Protein AF-0000000086744825 (afdb_homodimer)

Solvent-accessible surface area (backbone atoms only — not comparable to full-atom values): 14500 Å² total; per-residue (Å²): 91,73,42,47,30,29,49,46,48,62,68,58,52,51,49,39,54,50,27,38,76,71,64,54,38,79,86,56,90,87,56,53,82,41,78,33,57,34,40,56,62,42,17,68,66,52,24,65,68,45,46,50,47,27,42,45,32,58,72,68,55,38,69,26,59,69,53,40,21,66,74,69,71,46,56,59,70,63,46,51,54,48,50,50,53,35,32,76,71,64,39,30,46,75,44,74,55,88,95,38,42,24,52,38,43,61,33,63,25,39,38,37,38,37,54,64,66,60,55,49,52,44,56,63,40,70,56,81,73,76,76,87,120,91,73,43,47,31,28,50,46,49,60,67,57,54,50,50,40,54,50,27,39,76,72,66,53,38,79,86,54,90,89,55,52,82,39,78,32,55,33,40,55,61,43,16,66,65,53,23,67,68,46,46,50,47,28,42,47,30,57,72,66,54,37,68,27,60,70,54,39,22,66,74,68,71,46,55,59,70,60,45,52,56,49,49,48,53,35,31,75,70,63,39,30,44,75,44,73,54,89,94,39,40,24,52,38,44,62,34,63,24,39,38,38,40,35,54,63,66,60,55,48,52,43,54,62,39,70,56,83,73,76,77,89,119

Radius of gyration: 21.93 Å; Cα contacts (8 Å, |Δi|>4): 394; chains: 2; bounding box: 75×58×43 Å

pLDDT: mean 92.79, std 12.84, range [19.16, 98.31]

Secondary structure (DSSP, 8-state):
-EEEEEE--HHHHHHHHHHHHTTS-PPPTT--SEEES-HHHHHHHS-HHHHHHHHHHHHH--SSHHHHHHHHT--HHHHHHHHHHHHHTTSEEEEEETTEEEEEES-SEEEEEE-HHHHHHHHHHHS------/-EEEEEE--HHHHHHHHHHHHTTS-PPPTT--SEEES-HHHHHHHS-HHHHHHHHHHHHH--SSHHHHHHHHT--HHHHHHHHHHHHHTTSEEEEEETTEEEEEES-SEEEEEE-HHHHHHHHHHHS------

Organism: NCBI:txid471575

Structure (mmCIF, N/CA/C/O backbone):
data_AF-0000000086744825-model_v1
#
loop_
_entity.id
_entity.type
_entity.pdbx_description
1 polymer 'Transcriptional regulator'
#
loop_
_atom_site.group_PDB
_atom_site.id
_atom_site.type_symbol
_atom_site.label_atom_id
_atom_site.label_alt_id
_atom_site.label_comp_id
_atom_site.label_asym_id
_atom_site.label_entity_id
_atom_site.label_seq_id
_atom_site.pdbx_PDB_ins_code
_atom_site.Cartn_x
_atom_site.Cartn_y
_atom_site.Cartn_z
_atom_site.occupancy
_atom_site.B_iso_or_equiv
_atom_site.auth_seq_id
_atom_site.auth_comp_id
_atom_site.auth_asym_id
_atom_site.auth_atom_id
_atom_site.pdbx_PDB_model_num
ATOM 1 N N . MET A 1 1 ? 2.967 -16.922 2.055 1 84.56 1 MET A N 1
ATOM 2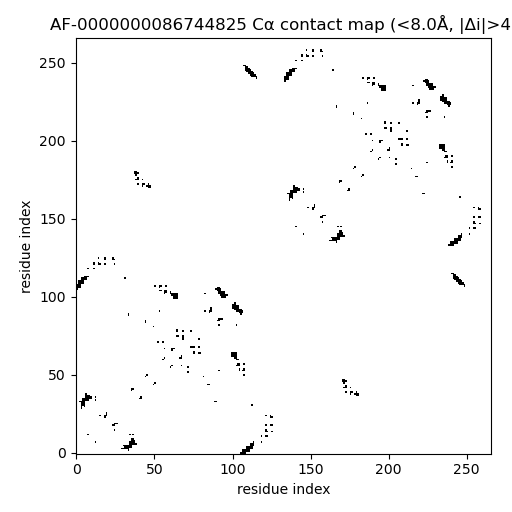 C CA . MET A 1 1 ? 4.047 -16.141 2.652 1 84.56 1 MET A CA 1
ATOM 3 C C . MET A 1 1 ? 3.783 -14.648 2.504 1 84.56 1 MET A C 1
ATOM 5 O O . MET A 1 1 ? 3.113 -14.219 1.562 1 84.56 1 MET A O 1
ATOM 9 N N . LYS A 1 2 ? 4.141 -13.852 3.494 1 93.69 2 LYS A N 1
ATOM 10 C CA . LYS A 1 2 ? 3.842 -12.422 3.527 1 93.69 2 LYS A CA 1
ATOM 11 C C . LYS A 1 2 ? 5.102 -11.586 3.297 1 93.69 2 LYS A C 1
ATOM 13 O O . LYS A 1 2 ? 6.129 -11.828 3.934 1 93.69 2 LYS A O 1
ATOM 18 N N . ALA A 1 3 ? 5.062 -10.727 2.285 1 96.81 3 ALA A N 1
ATOM 19 C CA . ALA A 1 3 ? 6.172 -9.812 2.031 1 96.81 3 ALA A CA 1
ATOM 20 C C . ALA A 1 3 ? 6.023 -8.531 2.846 1 96.81 3 ALA A C 1
ATOM 22 O O . ALA A 1 3 ? 4.93 -7.965 2.932 1 96.81 3 ALA A O 1
ATOM 23 N N . LEU A 1 4 ? 7.082 -8.062 3.482 1 97 4 LEU A N 1
ATOM 24 C CA . LEU A 1 4 ? 7.121 -6.758 4.129 1 97 4 LEU A CA 1
ATOM 25 C C . LEU A 1 4 ? 7.773 -5.723 3.219 1 97 4 LEU A C 1
ATOM 27 O O . LEU A 1 4 ? 8.938 -5.871 2.836 1 97 4 LEU A O 1
ATOM 31 N N . ILE A 1 5 ? 7.031 -4.734 2.934 1 98.25 5 ILE A N 1
ATOM 32 C CA . ILE A 1 5 ? 7.438 -3.75 1.934 1 98.25 5 ILE A CA 1
ATOM 33 C C . ILE A 1 5 ? 7.465 -2.357 2.561 1 98.25 5 ILE A C 1
ATOM 35 O O . ILE A 1 5 ? 6.594 -2.014 3.361 1 98.25 5 ILE A O 1
ATOM 39 N N . GLY A 1 6 ? 8.469 -1.581 2.238 1 97.88 6 GLY A N 1
ATOM 40 C CA . GLY A 1 6 ? 8.531 -0.188 2.652 1 97.88 6 GLY A CA 1
ATOM 41 C C . GLY A 1 6 ? 8.414 0.785 1.495 1 97.88 6 GLY A C 1
ATOM 42 O O . GLY A 1 6 ? 8.711 0.435 0.351 1 97.88 6 GLY A O 1
ATOM 43 N N . VAL A 1 7 ? 7.961 1.914 1.766 1 97.88 7 VAL A N 1
ATOM 44 C CA . VAL A 1 7 ? 7.902 2.977 0.767 1 97.88 7 VAL A CA 1
ATOM 45 C C . VAL A 1 7 ? 8.602 4.227 1.299 1 97.88 7 VAL A C 1
ATOM 47 O O . VAL A 1 7 ? 8.289 4.699 2.393 1 97.88 7 VAL A O 1
ATOM 50 N N . MET A 1 8 ? 9.516 4.734 0.573 1 95.69 8 MET A N 1
ATOM 51 C CA . MET A 1 8 ? 10.18 6.012 0.837 1 95.69 8 MET A CA 1
ATOM 52 C C . MET A 1 8 ? 10.852 6.543 -0.421 1 95.69 8 MET A C 1
ATOM 54 O O . MET A 1 8 ? 10.984 5.824 -1.412 1 95.69 8 MET A O 1
ATOM 58 N N . ASN A 1 9 ? 11.227 7.793 -0.411 1 94.25 9 ASN A N 1
ATOM 59 C CA . ASN A 1 9 ? 11.773 8.391 -1.627 1 94.25 9 ASN A CA 1
ATOM 60 C C . ASN A 1 9 ? 13.117 7.77 -1.995 1 94.25 9 ASN A C 1
ATOM 62 O O . ASN A 1 9 ? 13.773 7.156 -1.152 1 94.25 9 ASN A O 1
ATOM 66 N N . GLU A 1 10 ? 13.547 7.961 -3.207 1 95.62 10 GLU A N 1
ATOM 67 C CA . GLU A 1 10 ? 14.734 7.332 -3.779 1 95.62 10 GLU A CA 1
ATOM 68 C C . GLU A 1 10 ? 15.992 7.727 -3.008 1 95.62 10 GLU A C 1
ATOM 70 O O . GLU A 1 10 ? 16.844 6.887 -2.74 1 95.62 10 GLU A O 1
ATOM 75 N N . GLU A 1 11 ? 16.094 8.984 -2.658 1 95.75 11 GLU A N 1
ATOM 76 C CA . GLU A 1 11 ? 17.281 9.477 -1.962 1 95.75 11 GLU A CA 1
ATOM 77 C C . GLU A 1 11 ? 17.484 8.75 -0.632 1 95.75 11 GLU A C 1
ATOM 79 O O . GLU A 1 11 ? 18.594 8.359 -0.293 1 95.75 11 GLU A O 1
ATOM 84 N N . LEU A 1 12 ? 16.375 8.578 0.032 1 95.56 12 LEU A N 1
ATOM 85 C CA . LEU A 1 12 ? 16.453 7.938 1.342 1 95.56 12 LEU A CA 1
ATOM 86 C C . LEU A 1 12 ? 16.781 6.453 1.205 1 95.56 12 LEU A C 1
ATOM 88 O O . LEU A 1 12 ? 17.5 5.895 2.037 1 95.56 12 LEU A O 1
ATOM 92 N N . ILE A 1 13 ? 16.297 5.832 0.145 1 96.06 13 ILE A N 1
ATOM 93 C CA . ILE A 1 13 ? 16.641 4.438 -0.103 1 96.06 13 ILE A CA 1
ATOM 94 C C . ILE A 1 13 ? 18.141 4.305 -0.36 1 96.06 13 ILE A C 1
ATOM 96 O O . ILE A 1 13 ? 18.781 3.412 0.183 1 96.06 13 ILE A O 1
ATOM 100 N N . ARG A 1 14 ? 18.656 5.215 -1.083 1 96.69 14 ARG A N 1
ATOM 101 C CA . ARG A 1 14 ? 20.078 5.207 -1.39 1 96.69 14 ARG A CA 1
ATOM 102 C C . ARG A 1 14 ? 20.906 5.449 -0.134 1 96.69 14 ARG A C 1
ATOM 104 O O . ARG A 1 14 ? 21.891 4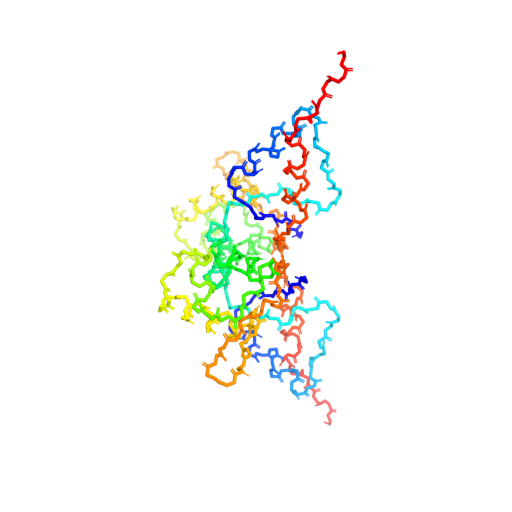.75 0.111 1 96.69 14 ARG A O 1
ATOM 111 N N . LYS A 1 15 ? 20.516 6.391 0.63 1 96.62 15 LYS A N 1
ATOM 112 C CA . LYS A 1 15 ? 21.219 6.707 1.865 1 96.62 15 LYS A CA 1
ATOM 113 C C . LYS A 1 15 ? 21.219 5.52 2.824 1 96.62 15 LYS A C 1
ATOM 115 O O . LYS A 1 15 ? 22.234 5.219 3.455 1 96.62 15 LYS A O 1
ATOM 120 N N . ARG A 1 16 ? 20.094 4.902 2.902 1 96 16 ARG A N 1
ATOM 121 C CA . ARG A 1 16 ? 19.969 3.723 3.754 1 96 16 ARG A CA 1
ATOM 122 C C . ARG A 1 16 ? 20.953 2.635 3.326 1 96 16 ARG A C 1
ATOM 124 O O . ARG A 1 16 ? 21.656 2.066 4.156 1 96 16 ARG A O 1
ATOM 131 N N . THR A 1 17 ? 20.922 2.377 1.994 1 96.19 17 THR A N 1
ATOM 132 C CA . THR A 1 17 ? 21.797 1.333 1.469 1 96.19 17 THR A CA 1
ATOM 133 C C . THR A 1 17 ? 23.266 1.664 1.742 1 96.19 17 THR A C 1
ATOM 135 O O . THR A 1 17 ? 24.031 0.804 2.186 1 96.19 17 THR A O 1
ATOM 138 N N . LEU A 1 18 ? 23.578 2.898 1.582 1 96.44 18 LEU A N 1
ATOM 139 C CA . LEU A 1 18 ? 24.953 3.334 1.818 1 96.44 18 LEU A CA 1
ATOM 140 C C . LEU A 1 18 ? 25.312 3.227 3.297 1 96.44 18 LEU A C 1
ATOM 142 O O . LEU A 1 18 ? 26.391 2.76 3.645 1 96.44 18 LEU A O 1
ATOM 146 N N . ALA A 1 19 ? 24.406 3.674 4.141 1 96.44 19 ALA A N 1
ATOM 147 C CA . ALA A 1 19 ? 24.641 3.627 5.582 1 96.44 19 ALA A CA 1
ATOM 148 C C . ALA A 1 19 ? 24.797 2.189 6.066 1 96.44 19 ALA A C 1
ATOM 150 O O . ALA A 1 19 ? 25.578 1.919 6.98 1 96.44 19 ALA A O 1
ATOM 151 N N . ILE A 1 20 ? 24.094 1.253 5.441 1 95.62 20 ILE A N 1
ATOM 152 C CA . ILE A 1 20 ? 24.203 -0.158 5.797 1 95.62 20 ILE A CA 1
ATOM 153 C C . ILE A 1 20 ? 25.578 -0.677 5.441 1 95.62 20 ILE A C 1
ATOM 155 O O . ILE A 1 20 ? 26.234 -1.332 6.254 1 95.62 20 ILE A O 1
ATOM 159 N N . VAL A 1 21 ? 26.047 -0.374 4.207 1 96.25 21 VAL A N 1
ATOM 160 C CA . VAL A 1 21 ? 27.344 -0.841 3.721 1 96.25 21 VAL A CA 1
ATOM 161 C C . VAL A 1 21 ? 28.469 -0.285 4.602 1 96.25 21 VAL A C 1
ATOM 163 O O . VAL A 1 21 ? 29.438 -0.982 4.895 1 96.25 21 VAL A O 1
ATOM 166 N N . LYS A 1 22 ? 28.312 0.899 5.141 1 96.19 22 LYS A N 1
ATOM 167 C CA . LYS A 1 22 ? 29.328 1.569 5.941 1 96.19 22 LYS A CA 1
ATOM 168 C C . LYS A 1 22 ? 29.234 1.152 7.41 1 96.19 22 LYS A C 1
ATOM 170 O O . LYS A 1 22 ? 30.062 1.555 8.227 1 96.19 22 LYS A O 1
ATOM 175 N N . GLY A 1 23 ? 28.219 0.436 7.688 1 94.56 23 GLY A N 1
ATOM 176 C CA . GLY A 1 23 ? 28.031 -0.014 9.055 1 94.56 23 GLY A CA 1
ATOM 177 C C . GLY A 1 23 ? 27.422 1.047 9.961 1 94.56 23 GLY A C 1
ATOM 178 O O . GLY A 1 23 ? 27.516 0.952 11.188 1 94.56 23 GLY A O 1
ATOM 179 N N . GLU A 1 24 ? 26.859 2.07 9.414 1 95.31 24 GLU A N 1
ATOM 180 C CA . GLU A 1 24 ? 26.297 3.191 10.164 1 95.31 24 GLU A CA 1
ATOM 181 C C . GLU A 1 24 ? 24.812 2.986 10.445 1 95.31 24 GLU A C 1
ATOM 183 O O . GLU A 1 24 ? 24.219 3.717 11.234 1 95.31 24 GLU A O 1
ATOM 188 N N . TYR A 1 25 ? 24.312 2.051 9.742 1 95.81 25 TYR A N 1
ATOM 189 C CA . TYR A 1 25 ? 22.906 1.733 9.922 1 95.81 25 TYR A CA 1
ATOM 190 C C . TYR A 1 25 ? 22.703 0.232 10.094 1 95.81 25 TYR A C 1
ATOM 192 O O . TYR A 1 25 ? 23.078 -0.554 9.219 1 95.81 25 TYR A O 1
ATOM 200 N N . VAL A 1 26 ? 22.141 -0.128 11.195 1 94.44 26 VAL A N 1
ATOM 201 C CA . VAL A 1 26 ? 21.828 -1.529 11.461 1 94.44 26 VAL A CA 1
ATOM 202 C C . VAL A 1 26 ? 20.344 -1.785 11.195 1 94.44 26 VAL A C 1
ATOM 204 O O . VAL A 1 26 ? 19.484 -1.199 11.859 1 94.44 26 VAL A O 1
ATOM 207 N N . VAL A 1 27 ? 20.156 -2.586 10.273 1 94.06 27 VAL A N 1
ATOM 208 C CA . VAL A 1 27 ? 18.781 -2.936 9.93 1 94.06 27 VAL A CA 1
ATOM 209 C C . VAL A 1 27 ? 18.109 -3.611 11.125 1 94.06 27 VAL A C 1
ATOM 211 O O . VAL A 1 27 ? 18.688 -4.512 11.742 1 94.06 27 VAL A O 1
ATOM 214 N N . GLN A 1 28 ? 16.969 -3.135 11.484 1 93.5 28 GLN A N 1
ATOM 215 C CA . GLN A 1 28 ? 16.25 -3.662 12.641 1 93.5 28 GLN A CA 1
ATOM 216 C C . GLN A 1 28 ? 15.336 -4.82 12.234 1 93.5 28 GLN A C 1
ATOM 218 O O . GLN A 1 28 ? 14.93 -4.922 11.078 1 93.5 28 GLN A O 1
ATOM 223 N N . PRO A 1 29 ? 15.055 -5.57 13.297 1 91.88 29 PRO A N 1
ATOM 224 C CA . PRO A 1 29 ? 14.07 -6.613 12.992 1 91.88 29 PRO A CA 1
ATOM 225 C C . PRO A 1 29 ? 12.719 -6.043 12.57 1 91.88 29 PRO A C 1
ATOM 227 O O . PRO A 1 29 ? 12.266 -5.039 13.125 1 91.88 29 PRO A O 1
ATOM 230 N N . GLY A 1 30 ? 12.117 -6.516 11.562 1 89.88 30 GLY A N 1
ATOM 231 C CA . GLY A 1 30 ? 10.797 -6.078 11.133 1 89.88 30 GLY A CA 1
ATOM 232 C C . GLY A 1 30 ? 10.836 -4.984 10.086 1 89.88 30 GLY A C 1
ATOM 233 O O . GLY A 1 30 ? 9.797 -4.543 9.594 1 89.88 30 GLY A O 1
ATOM 234 N N . GLU A 1 31 ? 12.039 -4.523 9.797 1 94.56 31 GLU A N 1
ATOM 235 C CA . GLU A 1 31 ? 12.164 -3.529 8.734 1 94.56 31 GLU A CA 1
ATOM 236 C C . GLU A 1 31 ? 11.906 -4.145 7.367 1 94.56 31 GLU A C 1
ATOM 238 O O . GLU A 1 31 ? 12.281 -5.293 7.113 1 94.56 31 GLU A O 1
ATOM 243 N N . PRO A 1 32 ? 11.312 -3.332 6.562 1 95.81 32 PRO A N 1
ATOM 244 C CA . PRO A 1 32 ? 11.07 -3.84 5.211 1 95.81 32 PRO A CA 1
ATOM 245 C C . PRO A 1 32 ? 12.352 -4.234 4.488 1 95.81 32 PRO A C 1
ATOM 247 O O . PRO A 1 32 ? 13.391 -3.59 4.668 1 95.81 32 PRO A O 1
ATOM 250 N N . LYS A 1 33 ? 12.188 -5.301 3.705 1 90.06 33 LYS A N 1
ATOM 251 C CA . LYS A 1 33 ? 13.336 -5.754 2.916 1 90.06 33 LYS A CA 1
ATOM 252 C C . LYS A 1 33 ? 13.18 -5.348 1.452 1 90.06 33 LYS A C 1
ATOM 254 O O . LYS A 1 33 ? 14.156 -5.383 0.69 1 90.06 33 LYS A O 1
ATOM 259 N N . ILE A 1 34 ? 12.047 -5.098 1.03 1 96.69 34 ILE A N 1
ATOM 260 C CA . ILE A 1 34 ? 11.75 -4.621 -0.316 1 96.69 34 ILE A CA 1
ATOM 261 C C . ILE A 1 34 ? 11.297 -3.164 -0.258 1 96.69 34 ILE A C 1
ATOM 263 O O 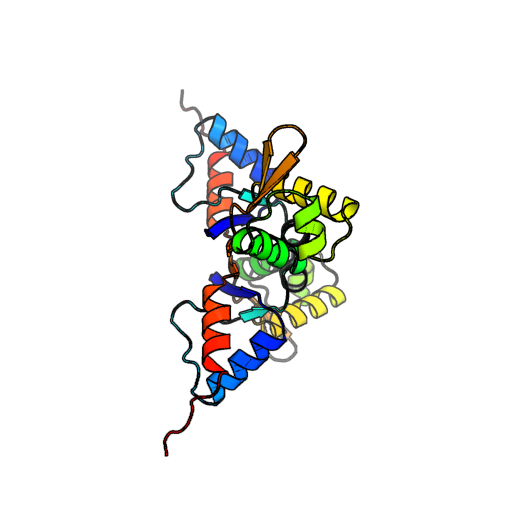. ILE A 1 34 ? 10.438 -2.807 0.55 1 96.69 34 ILE A O 1
ATOM 267 N N . TRP A 1 35 ? 11.875 -2.363 -1.057 1 97 35 TRP A N 1
ATOM 268 C CA . TRP A 1 35 ? 11.57 -0.938 -0.987 1 97 35 TRP A CA 1
ATOM 269 C C . TRP A 1 35 ? 11.102 -0.414 -2.34 1 97 35 TRP A C 1
ATOM 271 O O . TRP A 1 35 ? 11.648 -0.78 -3.381 1 97 35 TRP A O 1
ATOM 281 N N . PHE A 1 36 ? 10.133 0.417 -2.283 1 97.69 36 PHE A N 1
ATOM 282 C CA . PHE A 1 36 ? 9.664 1.176 -3.438 1 97.69 36 PHE A CA 1
ATOM 283 C C . PHE A 1 36 ? 9.781 2.674 -3.186 1 97.69 36 PHE A C 1
ATOM 285 O O . PHE A 1 36 ? 9.68 3.127 -2.043 1 97.69 36 PHE A O 1
ATOM 292 N N . THR A 1 37 ? 9.891 3.441 -4.25 1 96.44 37 THR A N 1
ATOM 293 C CA . THR A 1 37 ? 10.156 4.871 -4.133 1 96.44 37 THR A CA 1
ATOM 294 C C . THR A 1 37 ? 8.859 5.648 -3.93 1 96.44 37 THR A C 1
ATOM 296 O O . THR A 1 37 ? 8.883 6.801 -3.494 1 96.44 37 THR A O 1
ATOM 299 N N . SER A 1 38 ? 7.727 5.008 -4.332 1 95.88 38 SER A N 1
ATOM 300 C CA . SER A 1 38 ? 6.426 5.66 -4.184 1 95.88 38 SER A CA 1
ATOM 301 C C . SER A 1 38 ? 5.297 4.641 -4.152 1 95.88 38 SER A C 1
ATOM 303 O O . SER A 1 38 ? 5.484 3.486 -4.543 1 95.88 38 SER A O 1
ATOM 305 N N . MET A 1 39 ? 4.16 5.145 -3.705 1 96.56 39 MET A N 1
ATOM 306 C CA . MET A 1 39 ? 2.973 4.293 -3.684 1 96.56 39 MET A CA 1
ATOM 307 C C . MET A 1 39 ? 2.527 3.943 -5.102 1 96.56 39 MET A C 1
ATOM 309 O O . MET A 1 39 ? 2.092 2.82 -5.359 1 96.56 39 MET A O 1
ATOM 313 N N . ILE A 1 40 ? 2.689 4.859 -5.926 1 95.56 40 ILE A N 1
ATOM 314 C CA . ILE A 1 40 ? 2.268 4.645 -7.305 1 95.56 40 ILE A CA 1
ATOM 315 C C . ILE A 1 40 ? 3.133 3.561 -7.945 1 95.56 40 ILE A C 1
ATOM 317 O O . ILE A 1 40 ? 2.617 2.656 -8.609 1 95.56 40 ILE A O 1
ATOM 321 N N . ALA A 1 41 ? 4.434 3.658 -7.734 1 96.19 41 ALA A N 1
ATOM 322 C CA . ALA A 1 41 ? 5.332 2.633 -8.258 1 96.19 41 ALA A CA 1
ATOM 323 C C . ALA A 1 41 ? 4.98 1.256 -7.707 1 96.19 41 ALA A C 1
ATOM 325 O O . ALA A 1 41 ? 4.957 0.27 -8.445 1 96.19 41 ALA A O 1
ATOM 326 N N . LEU A 1 42 ? 4.734 1.198 -6.434 1 98 42 LEU A N 1
ATOM 327 C CA . LEU A 1 42 ? 4.355 -0.054 -5.789 1 98 42 LEU A CA 1
ATOM 328 C C . LEU A 1 42 ? 3.059 -0.597 -6.379 1 98 42 LEU A C 1
ATOM 330 O O . LEU A 1 42 ? 2.969 -1.783 -6.707 1 98 42 LEU A O 1
ATOM 334 N N . ALA A 1 43 ? 2.066 0.269 -6.555 1 97.88 43 ALA A N 1
ATOM 335 C CA . ALA A 1 43 ? 0.754 -0.122 -7.066 1 97.88 43 ALA A CA 1
ATOM 336 C C . ALA A 1 43 ? 0.859 -0.663 -8.492 1 97.88 43 ALA A C 1
ATOM 338 O O . ALA A 1 43 ? 0.09 -1.543 -8.883 1 97.88 43 ALA A O 1
ATOM 339 N N . GLN A 1 44 ? 1.787 -0.16 -9.227 1 96.12 44 GLN A N 1
ATOM 340 C CA . GLN A 1 44 ? 1.983 -0.632 -10.594 1 96.12 44 GLN A CA 1
ATOM 341 C C . GLN A 1 44 ? 2.494 -2.07 -10.617 1 96.12 44 GLN A C 1
ATOM 343 O O . GLN A 1 44 ? 2.127 -2.854 -11.492 1 96.12 44 GLN A O 1
ATOM 348 N N . VAL A 1 45 ? 3.303 -2.379 -9.695 1 97.44 45 VAL A N 1
ATOM 349 C CA . VAL A 1 45 ? 3.873 -3.719 -9.625 1 97.44 45 VAL A CA 1
ATOM 350 C C . VAL A 1 45 ? 2.885 -4.664 -8.945 1 97.44 45 VAL A C 1
ATOM 352 O O . VAL A 1 45 ? 2.635 -5.77 -9.438 1 97.44 45 VAL A O 1
ATOM 355 N N . LEU A 1 46 ? 2.334 -4.16 -7.828 1 97.38 46 LEU A N 1
ATOM 356 C CA . LEU A 1 46 ? 1.344 -4.949 -7.102 1 97.38 46 LEU A CA 1
ATOM 357 C C . LEU A 1 46 ? -0.07 -4.469 -7.414 1 97.38 46 LEU A C 1
ATOM 359 O O . LEU A 1 46 ? -0.826 -4.117 -6.508 1 97.38 46 LEU A O 1
ATOM 363 N N . SER A 1 47 ? -0.426 -4.461 -8.656 1 95.94 47 SER A N 1
AT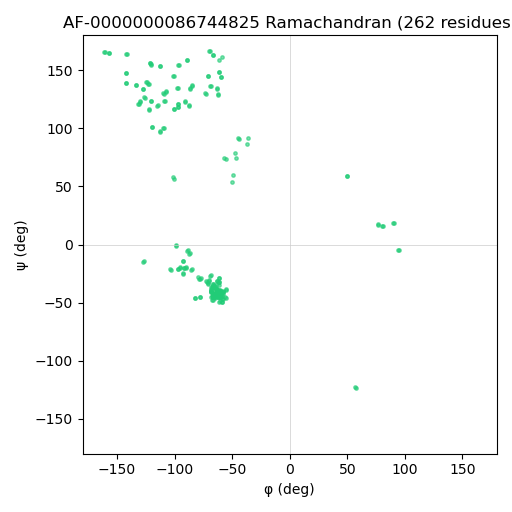OM 364 C CA . SER A 1 47 ? -1.79 -4.184 -9.094 1 95.94 47 SER A CA 1
ATOM 365 C C . SER A 1 47 ? -2.736 -5.312 -8.711 1 95.94 47 SER A C 1
ATOM 367 O O . SER A 1 47 ? -2.293 -6.402 -8.336 1 95.94 47 SER A O 1
ATOM 369 N N . SER A 1 48 ? -4.07 -5.055 -8.805 1 94.62 48 SER A N 1
ATOM 370 C CA . SER A 1 48 ? -5.055 -6.098 -8.523 1 94.62 48 SER A CA 1
ATOM 371 C C . SER A 1 48 ? -4.812 -7.332 -9.383 1 94.62 48 SER A C 1
ATOM 373 O O . SER A 1 48 ? -4.836 -8.461 -8.883 1 94.62 48 SER A O 1
ATOM 375 N N . ASP A 1 49 ? -4.441 -7.074 -10.641 1 95.31 49 ASP A N 1
ATOM 376 C CA . ASP A 1 49 ? -4.203 -8.172 -11.578 1 95.31 49 ASP A CA 1
ATOM 377 C C . ASP A 1 49 ? -2.963 -8.969 -11.18 1 95.31 49 ASP A C 1
ATOM 379 O O . ASP A 1 49 ? -2.965 -10.195 -11.25 1 95.31 49 ASP A O 1
ATOM 383 N N . ASN A 1 50 ? -1.927 -8.227 -10.766 1 97.19 50 ASN A N 1
ATOM 384 C CA . ASN A 1 50 ? -0.682 -8.914 -10.438 1 97.19 50 ASN A CA 1
ATOM 385 C C . ASN A 1 50 ? -0.798 -9.703 -9.141 1 97.19 50 ASN A C 1
ATOM 387 O O . ASN A 1 50 ? -0.196 -10.766 -8.992 1 97.19 50 ASN A O 1
ATOM 391 N N . ILE A 1 51 ? -1.561 -9.242 -8.242 1 96.5 51 ILE A N 1
ATOM 392 C CA . ILE A 1 51 ? -1.812 -9.961 -6.996 1 96.5 51 ILE A CA 1
ATOM 393 C C . ILE A 1 51 ? -2.582 -11.25 -7.289 1 96.5 51 ILE A C 1
ATOM 395 O O . ILE A 1 51 ? -2.23 -12.32 -6.785 1 96.5 51 ILE A O 1
ATOM 399 N N . VAL A 1 52 ? -3.564 -11.117 -8.156 1 95.25 52 VAL A N 1
ATOM 400 C CA . VAL A 1 52 ? -4.324 -12.289 -8.57 1 95.25 52 VAL A CA 1
ATOM 401 C C . VAL A 1 52 ? -3.396 -13.289 -9.258 1 95.25 52 VAL A C 1
ATOM 403 O O . VAL A 1 52 ? -3.488 -14.5 -9.016 1 95.25 52 VAL A O 1
ATOM 406 N N . LEU A 1 53 ? -2.547 -12.781 -10.047 1 97.69 53 LEU A N 1
ATOM 407 C CA . LEU A 1 53 ? -1.6 -13.633 -10.758 1 97.69 53 LEU A CA 1
ATOM 408 C C . LEU A 1 53 ? -0.697 -14.375 -9.781 1 97.69 53 LEU A C 1
ATOM 410 O O . LEU A 1 53 ? -0.475 -15.578 -9.93 1 97.69 53 LEU A O 1
ATOM 414 N N . LEU A 1 54 ? -0.186 -13.703 -8.781 1 98 54 LEU A N 1
ATOM 415 C CA . LEU A 1 54 ? 0.679 -14.32 -7.785 1 98 54 LEU A CA 1
ATOM 416 C C . LEU A 1 54 ? -0.05 -15.438 -7.047 1 98 54 LEU A C 1
ATOM 418 O O . LEU A 1 54 ? 0.518 -16.5 -6.809 1 98 54 LEU A O 1
ATOM 422 N N . ARG A 1 55 ? -1.247 -15.156 -6.766 1 96.56 55 ARG A N 1
ATOM 423 C CA . ARG A 1 55 ? -2.039 -16.156 -6.066 1 96.56 55 ARG A CA 1
ATOM 424 C C . ARG A 1 55 ? -2.316 -17.359 -6.961 1 96.56 55 ARG A C 1
ATOM 426 O O . ARG A 1 55 ? -2.273 -18.5 -6.504 1 96.56 55 ARG A O 1
ATOM 433 N N . LEU A 1 56 ? -2.592 -17.094 -8.18 1 97.56 56 LEU A N 1
ATOM 434 C CA . LEU A 1 56 ? -2.809 -18.172 -9.148 1 97.56 56 LEU A CA 1
ATOM 435 C C . LEU A 1 56 ? -1.567 -19.047 -9.273 1 97.56 56 LEU A C 1
ATOM 437 O O . LEU A 1 56 ? -1.67 -20.266 -9.289 1 97.56 56 LEU A O 1
ATOM 441 N N . ILE A 1 57 ? -0.44 -18.406 -9.375 1 98.19 57 ILE A N 1
ATOM 442 C CA . ILE A 1 57 ? 0.817 -19.141 -9.477 1 98.19 57 ILE A CA 1
ATOM 443 C C . ILE A 1 57 ? 0.997 -20.047 -8.258 1 98.19 57 ILE A C 1
ATOM 445 O O . ILE A 1 57 ? 1.383 -21.203 -8.383 1 98.19 57 ILE A O 1
ATOM 449 N N . ASN A 1 58 ? 0.762 -19.484 -7.133 1 97.69 58 ASN A N 1
ATOM 450 C CA . ASN A 1 58 ? 0.931 -20.234 -5.891 1 97.69 58 ASN A CA 1
ATOM 451 C C . ASN A 1 58 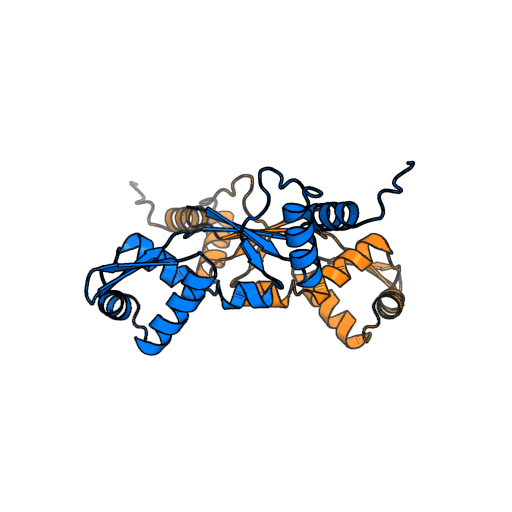? -0.034 -21.406 -5.805 1 97.69 58 ASN A C 1
ATOM 453 O O . ASN A 1 58 ? 0.331 -22.484 -5.32 1 97.69 58 ASN A O 1
ATOM 457 N N . GLU A 1 59 ? -1.236 -21.203 -6.258 1 96.44 59 GLU A N 1
ATOM 458 C CA . GLU A 1 59 ? -2.293 -22.203 -6.137 1 96.44 59 GLU A CA 1
ATOM 459 C C . GLU A 1 59 ? -2.137 -23.297 -7.18 1 96.44 59 GLU A C 1
ATOM 461 O O . GLU A 1 59 ? -2.268 -24.484 -6.863 1 96.44 59 GLU A O 1
ATOM 466 N N . GLN A 1 60 ? -1.874 -22.969 -8.398 1 98 60 GLN A N 1
ATOM 467 C CA . GLN A 1 60 ? -1.905 -23.922 -9.508 1 98 60 GLN A CA 1
ATOM 468 C C . GLN A 1 60 ? -0.512 -24.469 -9.797 1 98 60 GLN A C 1
ATOM 470 O O . GLN A 1 60 ? -0.368 -25.469 -10.508 1 98 60 GLN A O 1
ATOM 475 N N . LYS A 1 61 ? 0.46 -23.781 -9.367 1 97.31 61 LYS A N 1
ATOM 476 C CA . LYS A 1 61 ? 1.854 -24.188 -9.5 1 97.31 61 LYS A CA 1
ATOM 477 C C . LYS A 1 61 ? 2.172 -24.594 -10.938 1 97.31 61 LYS A C 1
ATOM 479 O O . LYS A 1 61 ? 2.656 -25.688 -11.188 1 97.31 61 LYS A O 1
ATOM 484 N N . PRO A 1 62 ? 1.971 -23.641 -11.852 1 97.44 62 PRO A N 1
ATOM 485 C CA . PRO A 1 62 ? 2.268 -23.953 -13.25 1 97.44 62 PRO A CA 1
ATOM 486 C C . PRO A 1 62 ? 3.736 -24.312 -13.477 1 97.44 62 PRO A C 1
ATOM 488 O O . PRO A 1 62 ? 4.617 -23.719 -12.844 1 97.44 62 PRO A O 1
ATOM 491 N N . GLU A 1 63 ? 3.951 -25.172 -14.438 1 95.75 63 GLU A N 1
ATOM 492 C CA . GLU A 1 63 ? 5.309 -25.625 -14.703 1 95.75 63 GLU A CA 1
ATOM 493 C C . GLU A 1 63 ? 5.992 -24.75 -15.75 1 95.75 63 GLU A C 1
ATOM 495 O O . GLU A 1 63 ? 7.219 -24.781 -15.891 1 95.75 63 GLU A O 1
ATOM 500 N N . THR A 1 64 ? 5.188 -24.016 -16.547 1 95.56 64 THR A N 1
ATOM 501 C CA . THR A 1 64 ? 5.75 -23.172 -17.594 1 95.56 64 THR A CA 1
ATOM 502 C C . THR A 1 64 ? 4.973 -21.859 -17.719 1 95.56 64 THR A C 1
ATOM 504 O O . THR A 1 64 ? 3.84 -21.766 -17.234 1 95.56 64 THR A O 1
ATOM 507 N N . ILE A 1 65 ? 5.621 -20.922 -18.391 1 95.81 65 ILE A N 1
ATOM 508 C CA . ILE A 1 65 ? 4.961 -19.641 -18.641 1 95.81 65 ILE A CA 1
ATOM 509 C C . ILE A 1 65 ? 3.771 -19.844 -19.578 1 95.81 65 ILE A C 1
ATOM 511 O O . ILE A 1 65 ? 2.729 -19.203 -19.422 1 95.81 65 ILE A O 1
ATOM 515 N N . VAL A 1 66 ? 3.926 -20.797 -20.5 1 94.56 66 VAL A N 1
ATOM 516 C CA . VAL A 1 66 ? 2.859 -21.094 -21.453 1 94.56 66 VAL A CA 1
ATOM 517 C C . VAL A 1 66 ? 1.644 -21.641 -20.703 1 94.56 66 VAL A C 1
ATOM 519 O O . VAL A 1 66 ? 0.51 -21.234 -20.969 1 94.56 66 VAL A O 1
ATOM 522 N N . GLU A 1 67 ? 1.873 -22.5 -19.766 1 96.56 67 GLU A N 1
ATOM 523 C CA . GLU A 1 67 ? 0.8 -23.047 -18.953 1 96.56 67 GLU A CA 1
ATOM 524 C C . GLU A 1 67 ? 0.122 -21.953 -18.125 1 96.56 67 GLU A C 1
ATOM 526 O O . GLU A 1 67 ? -1.105 -21.922 -18.016 1 96.56 67 GLU A O 1
ATOM 531 N N . LEU A 1 68 ? 0.933 -21.109 -17.578 1 97.81 68 LEU A N 1
ATOM 532 C CA . LEU A 1 68 ? 0.401 -20.016 -16.781 1 97.81 68 LEU A CA 1
ATOM 533 C C . LEU A 1 68 ? -0.457 -19.094 -17.625 1 97.81 68 LEU A C 1
ATOM 535 O O . LEU A 1 68 ? -1.486 -18.594 -17.172 1 97.81 68 LEU A O 1
ATOM 539 N N . ALA A 1 69 ? 0.004 -18.828 -18.844 1 97.75 69 ALA A N 1
ATOM 540 C CA . ALA A 1 69 ? -0.755 -17.984 -19.766 1 97.75 69 ALA A CA 1
ATOM 541 C C . ALA A 1 69 ? -2.148 -18.547 -20.016 1 97.75 69 ALA A C 1
ATOM 543 O O . ALA A 1 69 ? -3.141 -17.812 -19.984 1 97.75 69 ALA A O 1
ATOM 544 N N . LYS A 1 70 ? -2.279 -19.812 -20.172 1 97.12 70 LYS A N 1
ATOM 545 C CA . LYS A 1 70 ? -3.561 -20.469 -20.375 1 97.12 70 LYS A CA 1
ATOM 546 C C . LYS A 1 70 ? -4.445 -20.375 -19.141 1 97.12 70 LYS A C 1
ATOM 548 O O . LYS A 1 70 ? -5.629 -20.047 -19.25 1 97.12 70 LYS A O 1
ATOM 553 N N . LEU A 1 71 ? -3.803 -20.562 -18.031 1 97.25 71 LEU A N 1
ATOM 554 C CA . LEU A 1 71 ? -4.535 -20.547 -16.766 1 97.25 71 LEU A CA 1
ATOM 555 C C . LEU A 1 71 ? -5.051 -19.141 -16.453 1 97.25 71 LEU A C 1
ATOM 557 O O . LEU A 1 71 ? -6.145 -18.984 -15.914 1 97.25 71 LEU A O 1
ATOM 561 N N . SER A 1 72 ? -4.246 -18.109 -16.75 1 97 72 SER A N 1
ATOM 562 C CA . SER A 1 72 ? -4.566 -16.734 -16.359 1 97 72 SER A CA 1
ATOM 563 C C . SER A 1 72 ? -5.371 -16.031 -17.453 1 97 72 SER A C 1
ATOM 565 O O . SER A 1 72 ? -5.961 -14.977 -17.203 1 97 72 SER A O 1
ATOM 567 N N . GLY A 1 73 ? -5.352 -16.484 -18.641 1 96.62 73 GLY A N 1
ATOM 568 C CA . GLY A 1 73 ? -6.016 -15.844 -19.766 1 96.62 73 GLY A CA 1
ATOM 569 C C . GLY A 1 73 ? -5.266 -14.633 -20.297 1 96.62 73 GLY A C 1
ATOM 570 O O . GLY A 1 73 ? -5.84 -13.789 -20.984 1 96.62 73 GLY A O 1
ATOM 571 N N . ARG A 1 74 ? -4.027 -14.547 -19.938 1 95.56 74 ARG A N 1
ATOM 572 C CA . ARG A 1 74 ? -3.213 -13.414 -20.375 1 95.56 74 ARG A CA 1
ATOM 573 C C . ARG A 1 74 ? -2.387 -13.773 -21.594 1 95.56 74 ARG A C 1
ATOM 575 O O . ARG A 1 74 ? -2.057 -14.938 -21.812 1 95.56 74 ARG A O 1
ATOM 582 N N . GLN A 1 75 ? -2.09 -12.672 -22.312 1 95.56 75 GLN A N 1
ATOM 583 C CA . GLN A 1 75 ? -1.182 -12.852 -23.453 1 95.56 75 GLN A CA 1
ATOM 5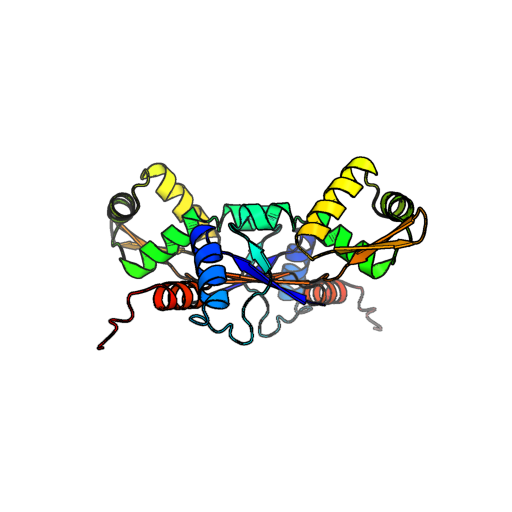84 C C . GLN A 1 75 ? 0.231 -13.18 -22.969 1 95.56 75 GLN A C 1
ATOM 586 O O . GLN A 1 75 ? 0.764 -12.508 -22.078 1 95.56 75 GLN A O 1
ATOM 591 N N . PRO A 1 76 ? 0.81 -14.156 -23.656 1 94.12 76 PRO A N 1
ATOM 592 C CA . PRO A 1 76 ? 2.133 -14.602 -23.203 1 94.12 76 PRO A CA 1
ATOM 593 C C . PRO A 1 76 ? 3.16 -13.477 -23.188 1 94.12 76 PRO A C 1
ATOM 595 O O . PRO A 1 76 ? 3.986 -13.406 -22.281 1 94.12 76 PRO A O 1
ATOM 598 N N . SER A 1 77 ? 3.178 -12.648 -24.141 1 94.38 77 SER A N 1
ATOM 599 C CA . SER A 1 77 ? 4.156 -11.562 -24.188 1 94.38 77 SER A CA 1
ATOM 600 C C . SER A 1 77 ? 4.004 -10.633 -22.984 1 94.38 77 SER A C 1
ATOM 602 O O . SER A 1 77 ? 4.984 -10.32 -22.312 1 94.38 77 SER A O 1
ATOM 604 N N . ASN A 1 78 ? 2.783 -10.219 -22.75 1 95.5 78 ASN A N 1
ATOM 605 C CA . ASN A 1 78 ? 2.494 -9.344 -21.609 1 95.5 78 ASN A CA 1
ATOM 606 C C . ASN A 1 78 ? 2.775 -10.039 -20.281 1 95.5 78 ASN A C 1
ATOM 608 O O . ASN A 1 78 ? 3.291 -9.422 -19.344 1 95.5 78 ASN A O 1
ATOM 612 N N . LEU A 1 79 ? 2.465 -11.258 -20.328 1 97.69 79 LEU A N 1
ATOM 613 C CA . LEU A 1 79 ? 2.684 -12.047 -19.109 1 97.69 79 LEU A CA 1
ATOM 614 C C . LEU A 1 79 ? 4.172 -12.148 -18.797 1 97.69 79 LEU A C 1
ATOM 616 O O . LEU A 1 79 ? 4.578 -11.984 -17.641 1 97.69 79 LEU A O 1
ATOM 620 N N . SER A 1 80 ? 4.98 -12.391 -19.797 1 96.25 80 SER A N 1
ATOM 621 C CA . SER A 1 80 ? 6.422 -12.5 -19.594 1 96.25 80 SER A CA 1
ATOM 622 C C . SER A 1 80 ? 7.008 -11.195 -19.062 1 96.25 80 SER A C 1
ATOM 624 O O . SER A 1 80 ? 7.836 -11.203 -18.156 1 96.25 80 SER A O 1
ATOM 626 N N . ALA A 1 81 ? 6.551 -10.133 -19.609 1 97.06 81 ALA A N 1
ATOM 627 C CA . ALA A 1 81 ? 7.008 -8.836 -19.125 1 97.06 81 ALA A CA 1
ATOM 628 C C . ALA A 1 81 ? 6.613 -8.617 -17.672 1 97.06 81 ALA A C 1
ATOM 630 O O . ALA A 1 81 ? 7.414 -8.117 -16.875 1 97.06 81 ALA A O 1
ATOM 631 N N . THR A 1 82 ? 5.418 -9.023 -17.328 1 98 82 THR A N 1
ATOM 632 C CA . THR A 1 82 ? 4.93 -8.891 -15.961 1 98 82 THR A CA 1
ATOM 633 C C . THR A 1 82 ? 5.75 -9.758 -15.008 1 98 82 THR A C 1
ATOM 635 O O . THR A 1 82 ? 6.18 -9.289 -13.953 1 98 82 THR A O 1
ATOM 638 N N . LEU A 1 83 ? 6.027 -10.984 -15.453 1 98.19 83 LEU A N 1
ATOM 639 C CA . LEU A 1 83 ? 6.793 -11.906 -14.617 1 98.19 83 LEU A CA 1
ATOM 640 C C . LEU A 1 83 ? 8.219 -11.398 -14.414 1 98.19 83 LEU A C 1
ATOM 642 O O . LEU A 1 83 ? 8.781 -11.547 -13.328 1 98.19 83 LEU A O 1
ATOM 646 N N . LYS A 1 84 ? 8.742 -10.836 -15.406 1 97.75 84 LYS A N 1
ATOM 647 C CA . LYS A 1 84 ? 10.078 -10.258 -15.273 1 97.75 84 LYS A CA 1
ATOM 648 C C . LYS A 1 84 ? 10.094 -9.117 -14.266 1 97.75 84 LYS A C 1
ATOM 650 O O . LYS A 1 84 ? 11 -9.039 -13.43 1 97.75 84 LYS A O 1
ATOM 655 N N . THR A 1 85 ? 9.125 -8.312 -14.344 1 97.94 85 THR A N 1
ATOM 656 C CA . THR A 1 85 ? 9 -7.207 -13.406 1 97.94 85 THR A CA 1
ATOM 657 C C . THR A 1 85 ? 8.836 -7.727 -11.977 1 97.94 85 THR A C 1
ATOM 659 O O . THR A 1 85 ? 9.516 -7.258 -11.062 1 97.94 85 THR A O 1
ATOM 662 N N . LEU A 1 86 ? 7.969 -8.734 -11.797 1 98.19 86 LEU A N 1
ATOM 663 C CA . LEU A 1 86 ? 7.742 -9.32 -10.477 1 98.19 86 LEU A CA 1
ATOM 664 C C . LEU A 1 86 ? 9 -10.023 -9.969 1 98.19 86 LEU A C 1
ATOM 666 O O . LEU A 1 86 ? 9.289 -9.992 -8.773 1 98.19 86 LEU A O 1
ATOM 670 N N . ASN A 1 87 ? 9.656 -10.578 -10.938 1 98.31 87 ASN A N 1
ATOM 671 C CA . ASN A 1 87 ? 10.922 -11.219 -10.594 1 98.31 87 ASN A CA 1
ATOM 672 C C . ASN A 1 87 ? 11.961 -10.195 -10.148 1 98.31 87 ASN A C 1
ATOM 674 O O . ASN A 1 87 ? 12.641 -10.398 -9.141 1 98.31 87 ASN A O 1
ATOM 678 N N . ARG A 1 88 ? 12.086 -9.133 -10.773 1 97.31 88 ARG A N 1
ATOM 679 C CA . ARG A 1 88 ? 13.055 -8.078 -10.469 1 97.31 88 ARG A CA 1
ATOM 680 C C . ARG A 1 88 ? 12.82 -7.516 -9.07 1 97.31 88 ARG A C 1
ATOM 682 O O . ARG A 1 88 ? 13.766 -7.117 -8.391 1 97.31 88 ARG A O 1
ATOM 689 N N . HIS A 1 89 ? 11.594 -7.57 -8.641 1 96.94 89 HIS A N 1
ATOM 690 C CA . HIS A 1 89 ? 11.266 -6.992 -7.348 1 96.94 89 HIS A CA 1
ATOM 691 C C . HIS A 1 89 ? 11.203 -8.062 -6.262 1 96.94 89 HIS A C 1
ATOM 693 O O . HIS A 1 89 ? 10.812 -7.781 -5.125 1 96.94 89 HIS A O 1
ATOM 699 N N . GLY A 1 90 ? 11.43 -9.273 -6.664 1 96.69 90 GLY A N 1
ATOM 700 C CA . GLY A 1 90 ? 11.578 -10.344 -5.691 1 96.69 90 GLY A CA 1
ATOM 701 C C . GLY A 1 90 ? 10.273 -11.023 -5.344 1 96.69 90 GLY A C 1
ATOM 702 O O . GLY A 1 90 ? 10.172 -11.711 -4.324 1 96.69 90 GLY A O 1
ATOM 703 N N . PHE A 1 91 ? 9.266 -10.859 -6.18 1 98.12 91 PHE A N 1
ATOM 704 C CA . PHE A 1 91 ? 7.965 -11.43 -5.836 1 98.12 91 PHE A CA 1
ATOM 705 C C . PHE A 1 91 ? 7.773 -12.781 -6.512 1 98.12 91 PHE A C 1
ATOM 707 O O . PHE A 1 91 ? 6.934 -13.578 -6.086 1 98.12 91 PHE A O 1
ATOM 714 N N . VAL A 1 92 ? 8.531 -13.008 -7.582 1 98.19 92 VAL A N 1
ATOM 715 C CA . VAL A 1 92 ? 8.445 -14.258 -8.328 1 98.19 92 VAL A CA 1
ATOM 716 C C . VAL A 1 92 ? 9.844 -14.789 -8.609 1 98.19 92 VAL A C 1
ATOM 718 O O . VAL A 1 92 ? 10.766 -14.023 -8.891 1 98.19 92 VAL A O 1
ATOM 721 N N . ALA A 1 93 ? 10.008 -16.078 -8.438 1 98.25 93 ALA A N 1
ATOM 722 C CA . ALA A 1 93 ? 11.195 -16.766 -8.93 1 98.25 93 ALA A CA 1
ATOM 723 C C . ALA A 1 93 ? 10.922 -17.438 -10.273 1 98.25 93 ALA A C 1
ATOM 725 O O . ALA A 1 93 ? 9.875 -18.062 -10.461 1 98.25 93 ALA A O 1
ATOM 726 N N . LEU A 1 94 ? 11.867 -17.25 -11.172 1 97.5 94 LEU A N 1
ATOM 727 C CA . LEU A 1 94 ? 11.812 -17.906 -12.469 1 97.5 94 LEU A CA 1
ATOM 728 C C . LEU A 1 94 ? 12.891 -18.984 -12.578 1 97.5 94 LEU A C 1
ATOM 730 O O . LEU A 1 94 ? 14.047 -18.672 -12.867 1 97.5 94 LEU A O 1
ATOM 734 N N . GLU A 1 95 ? 12.445 -20.172 -12.375 1 96.5 95 GLU A N 1
ATOM 735 C CA . GLU A 1 95 ? 13.383 -21.297 -12.391 1 96.5 95 GLU A CA 1
ATOM 736 C C . GLU A 1 95 ? 13.516 -21.906 -13.781 1 96.5 95 GLU A C 1
ATOM 738 O O . GLU A 1 95 ? 12.523 -22.375 -14.352 1 96.5 95 GLU A O 1
ATOM 743 N N . LYS A 1 96 ? 14.695 -21.922 -14.242 1 92.56 96 LYS A N 1
ATOM 744 C CA . LYS A 1 96 ? 14.945 -22.484 -15.57 1 92.56 96 LYS A CA 1
ATOM 745 C C . LYS A 1 96 ? 15.18 -23.984 -15.5 1 92.56 96 LYS A C 1
ATOM 747 O O . LYS A 1 96 ? 15.977 -24.469 -14.688 1 92.56 96 LYS A O 1
ATOM 752 N N . ASN A 1 97 ? 14.406 -24.703 -16.125 1 88.62 97 ASN A N 1
ATOM 753 C CA . ASN A 1 97 ? 14.586 -26.141 -16.344 1 88.62 97 ASN A CA 1
ATOM 754 C C . ASN A 1 97 ? 14.664 -26.469 -17.844 1 88.62 97 ASN A C 1
ATOM 756 O O . ASN A 1 97 ? 13.641 -26.703 -18.484 1 88.62 97 ASN A O 1
ATOM 760 N N . GLY A 1 98 ? 15.914 -26.688 -18.344 1 88.69 98 GLY A N 1
ATOM 761 C CA . GLY A 1 98 ? 16.062 -26.812 -19.781 1 88.69 98 GLY A CA 1
ATOM 762 C C . GLY A 1 98 ? 15.539 -25.609 -20.547 1 88.69 98 GLY A C 1
ATOM 763 O O . GLY A 1 98 ? 15.977 -24.484 -20.312 1 88.69 98 GLY A O 1
ATOM 764 N N . ARG A 1 99 ? 14.578 -25.859 -21.484 1 86.19 99 ARG A N 1
ATOM 765 C CA . ARG A 1 99 ? 14.016 -24.781 -22.281 1 86.19 99 ARG A CA 1
ATOM 766 C C . ARG A 1 99 ? 12.812 -24.156 -21.578 1 86.19 99 ARG A C 1
ATOM 768 O O . ARG A 1 99 ? 12.297 -23.125 -22.031 1 86.19 99 ARG A O 1
ATOM 775 N N . ASN A 1 100 ? 12.43 -24.734 -20.469 1 91.06 100 ASN A N 1
ATOM 776 C CA . ASN A 1 100 ? 11.234 -24.25 -19.781 1 91.06 100 ASN A CA 1
ATOM 777 C C . ASN A 1 100 ? 11.586 -23.375 -18.594 1 91.06 100 ASN A C 1
ATOM 779 O O . ASN A 1 100 ? 12.648 -23.531 -17.984 1 91.06 100 ASN A O 1
ATOM 783 N N . VAL A 1 101 ? 10.766 -22.391 -18.375 1 95.06 101 VAL A N 1
ATOM 784 C CA . VAL A 1 101 ? 10.891 -21.516 -17.203 1 95.06 101 VAL A CA 1
ATOM 785 C C . VAL A 1 101 ? 9.672 -21.688 -16.297 1 95.06 101 VAL A C 1
ATOM 787 O O . VAL A 1 101 ? 8.531 -21.5 -16.734 1 95.06 101 VAL A O 1
ATOM 790 N N . LYS A 1 102 ? 9.945 -22.109 -15.109 1 97.19 102 LYS A N 1
ATOM 791 C CA . LYS A 1 102 ? 8.891 -22.328 -14.133 1 97.19 102 LYS A CA 1
ATOM 792 C C . LYS A 1 102 ? 8.742 -21.141 -13.195 1 97.19 102 LYS A C 1
ATOM 794 O O . LYS A 1 102 ? 9.672 -20.797 -12.461 1 97.19 102 LYS A O 1
ATOM 799 N N . PRO A 1 103 ? 7.566 -20.516 -13.227 1 98.06 103 PRO A N 1
ATOM 800 C CA . PRO A 1 103 ? 7.352 -19.406 -12.297 1 98.06 103 PRO A CA 1
ATOM 801 C C . PRO A 1 103 ? 6.883 -19.875 -10.922 1 98.06 103 PRO A C 1
ATOM 803 O O . PRO A 1 103 ? 6.047 -20.766 -10.82 1 98.06 103 PRO A O 1
ATOM 806 N N . LYS A 1 104 ? 7.441 -19.297 -9.898 1 98.12 104 LYS A N 1
ATOM 807 C CA . LYS A 1 104 ? 7.055 -19.562 -8.516 1 98.12 104 LYS A CA 1
ATOM 808 C C . LYS A 1 104 ? 6.809 -18.266 -7.75 1 98.12 104 LYS A C 1
ATOM 810 O O . LYS A 1 104 ? 7.688 -17.406 -7.684 1 98.12 104 LYS A O 1
ATOM 815 N N . ALA A 1 105 ? 5.613 -18.172 -7.223 1 98.19 105 ALA A N 1
ATOM 816 C CA . ALA A 1 105 ? 5.332 -17.016 -6.387 1 98.19 105 ALA A CA 1
ATOM 817 C C . ALA A 1 105 ? 6.035 -17.109 -5.039 1 98.19 105 ALA A C 1
ATOM 819 O O . ALA A 1 105 ? 5.918 -18.125 -4.348 1 98.19 105 ALA A O 1
ATOM 820 N N . LEU A 1 106 ? 6.707 -16.094 -4.676 1 97.69 106 LEU A N 1
ATOM 821 C CA . LEU A 1 106 ? 7.422 -16.109 -3.404 1 97.69 106 LEU A CA 1
ATOM 822 C C . LEU A 1 106 ? 6.562 -15.523 -2.289 1 97.69 106 LEU A C 1
ATOM 824 O O . LEU A 1 106 ? 6.742 -15.867 -1.117 1 97.69 106 LEU A O 1
ATOM 828 N N . PHE A 1 107 ? 5.641 -14.688 -2.635 1 97.56 107 PHE A N 1
ATOM 829 C CA . PHE A 1 107 ? 4.703 -14.07 -1.708 1 97.56 107 PHE A CA 1
ATOM 830 C C . PHE A 1 107 ? 3.32 -13.953 -2.334 1 97.56 107 PHE A C 1
ATOM 832 O O . PHE A 1 107 ? 3.195 -13.773 -3.547 1 97.56 107 PHE A O 1
ATOM 839 N N . THR A 1 108 ? 2.316 -14.055 -1.502 1 96.94 108 THR A N 1
ATOM 840 C CA . THR A 1 108 ? 0.956 -13.875 -1.994 1 96.94 108 THR A CA 1
ATOM 841 C C . THR A 1 108 ? 0.216 -12.828 -1.159 1 96.94 108 THR A C 1
ATOM 843 O O . THR A 1 108 ? -0.866 -12.375 -1.539 1 96.94 108 THR A O 1
ATOM 846 N N . ASP A 1 109 ? 0.777 -12.508 -0.009 1 97.25 109 ASP A N 1
ATOM 847 C CA . ASP A 1 109 ? 0.251 -11.484 0.885 1 97.25 109 ASP A CA 1
ATOM 848 C C . ASP A 1 109 ? 1.285 -10.391 1.134 1 97.25 109 ASP A C 1
ATOM 850 O O . ASP A 1 109 ? 2.49 -10.625 1.018 1 97.25 109 ASP A O 1
ATOM 854 N N . PHE A 1 110 ? 0.772 -9.289 1.475 1 97.81 110 PHE A N 1
ATOM 855 C CA . PHE A 1 110 ? 1.68 -8.148 1.544 1 97.81 110 PHE A CA 1
ATOM 856 C C . PHE A 1 110 ? 1.325 -7.246 2.719 1 97.81 110 PHE A C 1
ATOM 858 O O . PHE A 1 110 ? 0.147 -7.004 2.99 1 97.81 110 PHE A O 1
ATOM 865 N N . GLU A 1 111 ? 2.275 -6.777 3.375 1 97.19 111 GLU A N 1
ATOM 866 C CA . GLU A 1 111 ? 2.205 -5.723 4.383 1 97.19 111 GLU A CA 1
ATOM 867 C C . GLU A 1 111 ? 3.111 -4.551 4.02 1 97.19 111 GLU A C 1
ATOM 869 O O . GLU A 1 111 ? 4.328 -4.711 3.914 1 97.19 111 GLU A O 1
ATOM 874 N N . ILE A 1 112 ? 2.523 -3.482 3.803 1 97.94 112 ILE A N 1
ATOM 875 C CA . ILE A 1 112 ? 3.248 -2.291 3.369 1 97.94 112 ILE A CA 1
ATOM 876 C C . ILE A 1 112 ? 3.322 -1.288 4.52 1 97.94 112 ILE A C 1
ATOM 878 O O . ILE A 1 112 ? 2.307 -0.975 5.145 1 97.94 112 ILE A O 1
ATOM 882 N N . LYS A 1 113 ? 4.477 -0.788 4.758 1 96.81 113 LYS A N 1
ATOM 883 C CA . LYS A 1 113 ? 4.695 0.16 5.848 1 96.81 113 LYS A CA 1
ATOM 884 C C . LYS A 1 113 ? 5.238 1.486 5.324 1 96.81 113 LYS A C 1
ATOM 886 O O . LYS A 1 113 ? 6.242 1.515 4.609 1 96.81 113 LYS A O 1
ATOM 891 N N . ILE A 1 114 ? 4.582 2.465 5.605 1 96.75 114 ILE A N 1
ATOM 892 C CA . ILE A 1 114 ? 5.043 3.838 5.426 1 96.75 114 ILE A CA 1
ATOM 893 C C . ILE A 1 114 ? 5.227 4.5 6.793 1 96.75 114 ILE A C 1
ATOM 895 O O . ILE A 1 114 ? 4.262 4.984 7.387 1 96.75 114 ILE A O 1
ATOM 899 N N . GLU A 1 115 ? 6.441 4.504 7.266 1 94.31 115 GLU A N 1
ATOM 900 C CA . GLU A 1 115 ? 6.676 4.895 8.648 1 94.31 115 GLU A CA 1
ATOM 901 C C . GLU A 1 115 ? 7.742 5.984 8.742 1 94.31 115 GLU A C 1
ATOM 903 O O . GLU A 1 115 ? 8.836 5.844 8.188 1 94.31 115 GLU A O 1
ATOM 908 N N . GLN A 1 116 ? 7.434 6.977 9.531 1 93.25 116 GLN A N 1
ATOM 909 C CA . GLN A 1 116 ? 8.336 8.109 9.727 1 93.25 116 GLN A CA 1
ATOM 910 C C . GLN A 1 116 ? 9.57 7.695 10.523 1 93.25 116 GLN A C 1
ATOM 912 O O . GLN A 1 116 ? 10.656 8.25 10.328 1 93.25 116 GLN A O 1
ATOM 917 N N . GLU A 1 117 ? 9.375 6.727 11.391 1 92.25 117 GLU A N 1
ATOM 918 C CA . GLU A 1 117 ? 10.469 6.301 12.258 1 92.25 117 GLU A CA 1
ATOM 919 C C . GLU A 1 117 ? 11.641 5.766 11.445 1 92.25 117 GLU A C 1
ATOM 921 O O . GLU A 1 117 ? 12.805 6.031 11.773 1 92.25 117 GLU A O 1
ATOM 926 N N . ILE A 1 118 ? 11.375 5.051 10.398 1 93.56 118 ILE A N 1
ATOM 927 C CA . ILE A 1 118 ? 12.438 4.492 9.57 1 93.56 118 ILE A CA 1
ATOM 928 C C . ILE A 1 118 ? 13.195 5.621 8.875 1 93.56 118 ILE A C 1
ATOM 930 O O . ILE A 1 118 ? 14.422 5.617 8.828 1 93.56 118 ILE A O 1
ATOM 934 N N . VAL A 1 119 ? 12.461 6.527 8.352 1 92.81 119 VAL A N 1
ATOM 935 C CA . VAL A 1 119 ? 13.047 7.684 7.68 1 92.81 119 VAL A CA 1
ATOM 936 C C . VAL A 1 119 ? 13.984 8.422 8.633 1 92.81 119 VAL A C 1
ATOM 938 O O . VAL A 1 119 ? 15.117 8.75 8.273 1 92.81 119 VAL A O 1
ATOM 941 N N . GLU A 1 120 ? 13.516 8.617 9.844 1 93.81 120 GLU A N 1
ATOM 942 C CA . GLU A 1 120 ? 14.297 9.328 10.852 1 93.81 120 GLU A CA 1
ATOM 943 C C . GLU A 1 120 ? 15.578 8.57 11.203 1 93.81 120 GLU A C 1
ATOM 945 O O . GLU A 1 120 ? 16.641 9.172 11.359 1 93.81 120 GLU A O 1
ATOM 950 N N . ARG A 1 121 ? 15.477 7.336 11.352 1 94 121 ARG A N 1
ATOM 951 C CA . ARG A 1 121 ? 16.641 6.523 11.664 1 94 121 ARG A CA 1
ATOM 952 C C . ARG A 1 121 ? 17.672 6.594 10.539 1 94 121 ARG A C 1
ATOM 954 O O . ARG A 1 121 ? 18.875 6.703 10.797 1 94 121 ARG A O 1
ATOM 961 N N . VAL A 1 122 ? 17.203 6.57 9.32 1 94.25 122 VAL A N 1
ATOM 962 C CA . VAL A 1 122 ? 18.109 6.652 8.18 1 94.25 122 VAL A CA 1
ATOM 963 C C . VAL A 1 122 ? 18.797 8.016 8.164 1 94.25 122 VAL A C 1
ATOM 965 O O . VAL A 1 122 ? 20.016 8.094 7.996 1 94.25 122 VAL A O 1
ATOM 968 N N . MET A 1 123 ? 18.031 9.031 8.367 1 93 123 MET A N 1
ATOM 969 C CA . MET A 1 123 ? 18.562 10.383 8.328 1 93 123 MET A CA 1
ATOM 970 C C . MET A 1 123 ? 19.578 10.602 9.453 1 93 123 MET A C 1
ATOM 972 O O . MET A 1 123 ? 20.578 11.289 9.266 1 93 123 MET A O 1
ATOM 976 N N . SER A 1 124 ? 19.312 10.039 10.617 1 92.25 124 SER A N 1
ATOM 977 C CA . SER A 1 124 ? 20.203 10.18 11.758 1 92.25 124 SER A CA 1
ATOM 978 C C . SER A 1 124 ? 21.516 9.422 11.531 1 92.25 124 SER A C 1
ATOM 980 O O . SER A 1 124 ? 22.547 9.766 12.109 1 92.25 124 SER A O 1
ATOM 982 N N . SER A 1 125 ? 21.438 8.438 10.766 1 87.12 125 SER A N 1
ATOM 983 C CA . SER A 1 125 ? 22.609 7.629 10.5 1 87.12 125 SER A CA 1
ATOM 984 C C . SER A 1 125 ? 23.547 8.32 9.508 1 87.12 125 SER A C 1
ATOM 986 O O . SER A 1 125 ? 24.719 7.977 9.414 1 87.12 125 SER A O 1
ATOM 988 N N . CYS A 1 126 ? 23.062 9.164 8.578 1 80 126 CYS A N 1
ATOM 989 C CA . CYS A 1 126 ? 23.859 9.859 7.57 1 80 126 CYS A CA 1
ATOM 990 C C . CYS A 1 126 ? 24.547 11.078 8.172 1 80 126 CYS A C 1
ATOM 992 O O . CYS A 1 126 ? 25.5 11.602 7.598 1 80 126 CYS A O 1
ATOM 994 N N . GLY A 1 127 ? 24.156 11.805 9.188 1 65 127 GLY A N 1
ATOM 995 C CA . GLY A 1 127 ? 24.797 12.945 9.828 1 65 127 GLY A CA 1
ATOM 996 C C . GLY A 1 127 ? 26.141 12.609 10.422 1 65 127 GLY A C 1
ATOM 997 O O . GLY A 1 127 ? 26.469 11.438 10.625 1 65 127 GLY A O 1
ATOM 998 N N . THR A 1 128 ? 27.094 13.852 10.641 1 54.69 128 THR A N 1
ATOM 999 C CA . THR A 1 128 ? 28.484 14.086 11.031 1 54.69 128 THR A CA 1
ATOM 1000 C C . THR A 1 128 ? 28.781 13.43 12.375 1 54.69 128 THR A C 1
ATOM 1002 O O . THR A 1 128 ? 28.25 13.844 13.406 1 54.69 128 THR A O 1
ATOM 1005 N N . LYS A 1 129 ? 28.906 12.336 12.57 1 45.81 129 LYS A N 1
ATOM 1006 C CA . LYS A 1 129 ? 29.734 12.039 13.742 1 45.81 129 LYS A CA 1
ATOM 1007 C C . LYS A 1 129 ? 30.984 12.906 13.773 1 45.81 129 LYS A C 1
ATOM 1009 O O . LYS A 1 129 ? 31.781 12.891 12.828 1 45.81 129 LYS A O 1
ATOM 1014 N N . ASN A 1 130 ? 30.984 14.062 14.398 1 38.84 130 ASN A N 1
ATOM 1015 C CA . ASN A 1 130 ? 32.188 14.734 14.867 1 38.84 130 ASN A CA 1
ATOM 1016 C C . ASN A 1 130 ? 33.219 13.742 15.406 1 38.84 130 ASN A C 1
ATOM 1018 O O . ASN A 1 130 ? 32.938 13.031 16.375 1 38.84 130 ASN A O 1
ATOM 1022 N N . ILE A 1 131 ? 34.031 13.172 14.727 1 36.12 131 ILE A N 1
ATOM 1023 C CA . ILE A 1 131 ? 35.25 12.531 15.156 1 36.12 131 ILE A CA 1
ATOM 1024 C C . ILE A 1 131 ? 36.031 13.453 16.094 1 36.12 131 ILE A C 1
ATOM 1026 O O . ILE A 1 131 ? 36.5 14.516 15.688 1 36.12 131 ILE A O 1
ATOM 1030 N N . ALA A 1 132 ? 35.75 13.664 17.453 1 30.39 132 ALA A N 1
ATOM 1031 C CA . ALA A 1 132 ? 36.75 14.039 18.438 1 30.39 132 ALA A CA 1
ATOM 1032 C C . ALA A 1 132 ? 37.969 13.117 18.344 1 30.39 132 ALA A C 1
ATOM 1034 O O . ALA A 1 132 ? 37.906 11.953 18.766 1 30.39 132 ALA A O 1
ATOM 1035 N N . ALA A 1 133 ? 38.688 12.984 17.312 1 19.64 133 ALA A N 1
ATOM 1036 C CA . ALA A 1 133 ? 40.094 12.664 17.547 1 19.64 133 ALA A CA 1
ATOM 1037 C C . ALA A 1 133 ? 40.906 13.922 17.875 1 19.64 133 ALA A C 1
ATOM 1039 O O . ALA A 1 133 ? 40.625 14.992 17.328 1 19.64 133 ALA A O 1
ATOM 1040 N N . MET B 1 1 ? 0.295 8.914 14.656 1 84.69 1 MET B N 1
ATOM 1041 C CA . MET B 1 1 ? -0.734 7.879 14.664 1 84.69 1 MET B CA 1
ATOM 1042 C C . MET B 1 1 ? -0.693 7.059 13.383 1 84.69 1 MET B C 1
ATOM 1044 O O . MET B 1 1 ? -0.328 7.57 12.32 1 84.69 1 MET B O 1
ATOM 1048 N N . LYS B 1 2 ? -0.907 5.746 13.461 1 93.56 2 LYS B N 1
ATOM 1049 C CA . LYS B 1 2 ? -0.78 4.832 12.328 1 93.56 2 LYS B CA 1
ATOM 1050 C C . LYS B 1 2 ? -2.146 4.32 11.875 1 93.56 2 LYS B C 1
ATOM 1052 O O . LYS B 1 2 ? -2.945 3.869 12.703 1 93.56 2 LYS B O 1
ATOM 1057 N N . ALA B 1 3 ? -2.463 4.535 10.609 1 96.75 3 ALA B N 1
ATOM 1058 C CA . ALA B 1 3 ? -3.701 4.004 10.047 1 96.75 3 ALA B CA 1
ATOM 1059 C C . ALA B 1 3 ? -3.502 2.578 9.539 1 96.75 3 ALA B C 1
ATOM 1061 O O . ALA B 1 3 ? -2.504 2.281 8.875 1 96.75 3 ALA B O 1
ATOM 1062 N N . LEU B 1 4 ? -4.414 1.668 9.859 1 96.94 4 LEU B N 1
ATOM 1063 C CA . LEU B 1 4 ? -4.441 0.329 9.281 1 96.94 4 LEU B CA 1
ATOM 1064 C C . LEU B 1 4 ? -5.422 0.26 8.117 1 96.94 4 LEU B C 1
ATOM 1066 O O . LEU B 1 4 ? -6.621 0.495 8.289 1 96.94 4 LEU B O 1
ATOM 1070 N N . ILE B 1 5 ? -4.902 -0.081 7.004 1 98.25 5 ILE B N 1
ATOM 1071 C CA . ILE B 1 5 ? -5.668 -0.014 5.762 1 98.25 5 ILE B CA 1
ATOM 1072 C C . ILE B 1 5 ? -5.699 -1.391 5.102 1 98.25 5 ILE B C 1
ATOM 1074 O O . ILE B 1 5 ? -4.695 -2.111 5.105 1 98.25 5 ILE B O 1
ATOM 1078 N N . GLY B 1 6 ? -6.836 -1.778 4.578 1 97.81 6 GLY B N 1
ATOM 1079 C CA . GLY B 1 6 ? -6.961 -2.998 3.795 1 97.81 6 GLY B CA 1
ATOM 1080 C C . GLY B 1 6 ? -7.262 -2.738 2.332 1 97.81 6 GLY B C 1
ATOM 1081 O O . GLY B 1 6 ? -7.793 -1.686 1.979 1 97.81 6 GLY B O 1
ATOM 1082 N N . VAL B 1 7 ? -6.898 -3.617 1.53 1 97.88 7 VAL B N 1
ATOM 1083 C CA . VAL B 1 7 ? -7.219 -3.541 0.109 1 97.88 7 VAL B CA 1
ATOM 1084 C C . VAL B 1 7 ? -7.902 -4.832 -0.335 1 97.88 7 VAL B C 1
ATOM 1086 O O . VAL B 1 7 ? -7.383 -5.926 -0.114 1 97.88 7 VAL B O 1
ATOM 1089 N N . MET B 1 8 ? -9.023 -4.719 -0.933 1 95.69 8 MET B N 1
ATOM 1090 C CA . MET B 1 8 ? -9.742 -5.82 -1.565 1 95.69 8 MET B CA 1
ATOM 1091 C C . MET B 1 8 ? -10.773 -5.297 -2.562 1 95.69 8 MET B C 1
ATOM 1093 O O . MET B 1 8 ? -11.062 -4.102 -2.594 1 95.69 8 MET B O 1
ATOM 1097 N N . ASN B 1 9 ? -11.273 -6.16 -3.4 1 94.38 9 ASN B N 1
ATOM 1098 C CA . ASN B 1 9 ? -12.18 -5.695 -4.445 1 94.38 9 ASN B CA 1
ATOM 1099 C C . ASN B 1 9 ? -13.492 -5.176 -3.865 1 94.38 9 ASN B C 1
ATOM 1101 O O . ASN B 1 9 ? -13.836 -5.492 -2.725 1 94.38 9 ASN B O 1
ATOM 1105 N N . GLU B 1 10 ? -14.234 -4.434 -4.641 1 95.69 10 GLU B N 1
ATOM 1106 C CA . GLU B 1 10 ? -15.445 -3.738 -4.215 1 95.69 10 GLU B CA 1
ATOM 1107 C C . GLU B 1 10 ? -16.5 -4.727 -3.727 1 95.69 10 GLU B C 1
ATOM 1109 O O . GLU B 1 10 ? -17.172 -4.484 -2.715 1 95.69 10 GLU B O 1
ATOM 1114 N N . GLU B 1 11 ? -16.672 -5.812 -4.43 1 95.81 11 GLU B N 1
ATOM 1115 C CA . GLU B 1 11 ? -17.688 -6.797 -4.082 1 95.81 11 GLU B CA 1
ATOM 1116 C C . GLU B 1 11 ? -17.453 -7.359 -2.68 1 95.81 11 GLU B C 1
ATOM 1118 O O . GLU B 1 11 ? -18.391 -7.492 -1.896 1 95.81 11 GLU B O 1
ATOM 1123 N N . LEU B 1 12 ? -16.203 -7.613 -2.428 1 95.62 12 LEU B N 1
ATOM 1124 C CA . LEU B 1 12 ? -15.875 -8.195 -1.134 1 95.62 12 LEU B CA 1
ATOM 1125 C C . LEU B 1 12 ? -16.047 -7.176 -0.015 1 95.62 12 LEU B C 1
ATOM 1127 O O . LEU B 1 12 ? -16.469 -7.527 1.092 1 95.62 12 LEU B O 1
ATOM 1131 N N . ILE B 1 13 ? -15.781 -5.914 -0.306 1 96 13 ILE B N 1
ATOM 1132 C CA . ILE B 1 13 ? -16 -4.863 0.683 1 96 13 ILE B CA 1
ATOM 1133 C C . ILE B 1 13 ? -17.5 -4.766 1.002 1 96 13 ILE B C 1
ATOM 1135 O O . ILE B 1 13 ? -17.891 -4.68 2.17 1 96 13 ILE B O 1
ATOM 1139 N N . ARG B 1 14 ? -18.281 -4.867 0.008 1 96.69 14 ARG B N 1
ATOM 1140 C CA . ARG B 1 14 ? -19.734 -4.805 0.187 1 96.69 14 ARG B CA 1
ATOM 1141 C C . ARG B 1 14 ? -20.234 -6.012 0.973 1 96.69 14 ARG B C 1
ATOM 1143 O O . ARG B 1 14 ? -21.047 -5.863 1.898 1 96.69 14 ARG B O 1
ATOM 1150 N N . LYS B 1 15 ? -19.766 -7.148 0.625 1 96.62 15 LYS B N 1
ATOM 1151 C CA . LYS B 1 15 ? -20.172 -8.367 1.313 1 96.62 15 LYS B CA 1
ATOM 1152 C C . LYS B 1 15 ? -19.781 -8.328 2.787 1 96.62 15 LYS B C 1
ATOM 1154 O O . LYS B 1 15 ? -20.562 -8.734 3.652 1 96.62 15 LYS B O 1
ATOM 1159 N N . ARG B 1 16 ? -18.609 -7.855 3.014 1 95.94 16 ARG B N 1
ATOM 1160 C CA . ARG B 1 16 ? -18.141 -7.719 4.391 1 95.94 16 ARG B CA 1
ATOM 1161 C C . ARG B 1 16 ? -19.062 -6.812 5.195 1 95.94 16 ARG B C 1
ATOM 1163 O O . ARG B 1 16 ? -19.469 -7.16 6.305 1 95.94 16 ARG B O 1
ATOM 1170 N N . THR B 1 17 ? -19.344 -5.625 4.578 1 96.19 17 THR B N 1
ATOM 1171 C CA . THR B 1 17 ? -20.203 -4.66 5.27 1 96.19 17 THR B CA 1
ATOM 1172 C C . THR B 1 17 ? -21.578 -5.258 5.555 1 96.19 17 THR B C 1
ATOM 1174 O O . THR B 1 17 ? -22.094 -5.129 6.664 1 96.19 17 THR B O 1
ATOM 1177 N N . LEU B 1 18 ? -22.062 -5.98 4.609 1 96.5 18 LEU B N 1
ATOM 1178 C CA . LEU B 1 18 ? -23.375 -6.609 4.77 1 96.5 18 LEU B CA 1
ATOM 1179 C C . LEU B 1 18 ? -23.328 -7.695 5.836 1 96.5 18 LEU B C 1
ATOM 1181 O O . LEU B 1 18 ? -24.219 -7.789 6.676 1 96.5 18 LEU B O 1
ATOM 1185 N N . ALA B 1 19 ? -22.297 -8.516 5.785 1 96.44 19 ALA B N 1
ATOM 1186 C CA . ALA B 1 19 ? -22.141 -9.594 6.754 1 96.44 19 ALA B CA 1
ATOM 1187 C C . ALA B 1 19 ? -22.016 -9.055 8.172 1 96.44 19 ALA B C 1
ATOM 1189 O O . ALA B 1 19 ? -22.5 -9.664 9.125 1 96.44 19 ALA B O 1
ATOM 1190 N N . ILE B 1 20 ? -21.375 -7.898 8.32 1 95.69 20 ILE B N 1
ATOM 1191 C CA . ILE B 1 20 ? -21.234 -7.27 9.633 1 95.69 20 ILE B CA 1
ATOM 1192 C C . ILE B 1 20 ? -22.594 -6.828 10.148 1 95.69 20 ILE B C 1
ATOM 1194 O O . ILE B 1 20 ? -22.938 -7.102 11.305 1 95.69 20 ILE B O 1
ATOM 1198 N N . VAL B 1 21 ? -23.391 -6.145 9.289 1 96.25 21 VAL B N 1
ATOM 1199 C CA . VAL B 1 21 ? -24.703 -5.633 9.672 1 96.25 21 VAL B CA 1
ATOM 1200 C C . VAL B 1 21 ? -25.609 -6.789 10.062 1 96.25 21 VAL B C 1
ATOM 1202 O O . VAL B 1 21 ? -26.391 -6.676 11.016 1 96.25 21 VAL B O 1
ATOM 1205 N N . LYS B 1 22 ? -25.453 -7.949 9.469 1 96.12 22 LYS B N 1
ATOM 1206 C CA . LYS B 1 22 ? -26.312 -9.109 9.703 1 96.12 22 LYS B CA 1
ATOM 1207 C C . LYS B 1 22 ? -25.812 -9.938 10.883 1 96.12 22 LYS B C 1
ATOM 1209 O O . LYS B 1 22 ? -26.438 -10.914 11.273 1 96.12 22 LYS B O 1
ATOM 1214 N N . GLY B 1 23 ? -24.672 -9.562 11.336 1 94.56 23 GLY B N 1
ATOM 1215 C CA . GLY B 1 23 ? -24.094 -10.281 12.461 1 94.56 23 GLY B CA 1
ATOM 1216 C C . GLY B 1 23 ? -23.406 -11.578 12.055 1 94.56 23 GLY B C 1
ATOM 1217 O O . GLY B 1 23 ? -23.172 -12.453 12.891 1 94.56 23 GLY B O 1
ATOM 1218 N N . GLU B 1 24 ? -23.125 -11.758 10.812 1 95.38 24 GLU B N 1
ATOM 1219 C CA . GLU B 1 24 ? -22.516 -12.984 10.281 1 95.38 24 GLU B CA 1
ATOM 1220 C C . GLU B 1 24 ? -21 -12.875 10.227 1 95.38 24 GLU B C 1
ATOM 1222 O O . GLU B 1 24 ? -20.312 -13.875 10 1 95.38 24 GLU B O 1
ATOM 1227 N N . TYR B 1 25 ? -20.609 -11.68 10.375 1 95.81 25 TYR B N 1
ATOM 1228 C CA . TYR B 1 25 ? -19.156 -11.438 10.367 1 95.81 25 TYR B CA 1
ATOM 1229 C C . TYR B 1 25 ? -18.75 -10.57 11.555 1 95.81 25 TYR B C 1
ATOM 1231 O O . TYR B 1 25 ? -19.234 -9.445 11.703 1 95.81 25 TYR B O 1
ATOM 1239 N N . VAL B 1 26 ? -17.891 -11.109 12.344 1 94.44 26 VAL B N 1
ATOM 1240 C CA . VAL B 1 26 ? -17.359 -10.359 13.484 1 94.44 26 VAL B CA 1
ATOM 1241 C C . VAL B 1 26 ? -15.969 -9.82 13.148 1 94.44 26 VAL B C 1
ATOM 1243 O O . VAL B 1 26 ? -15.039 -10.594 12.891 1 94.44 26 VAL B O 1
ATOM 1246 N N . VAL B 1 27 ? -15.93 -8.578 13.148 1 94.06 27 VAL B N 1
ATOM 1247 C CA . VAL B 1 27 ? -14.656 -7.934 12.859 1 94.06 27 VAL B CA 1
ATOM 1248 C C . VAL B 1 27 ? -13.633 -8.32 13.93 1 94.06 27 VAL B C 1
ATOM 1250 O O . VAL B 1 27 ? -13.922 -8.281 15.125 1 94.06 27 VAL B O 1
ATOM 1253 N N . GLN B 1 28 ? -12.492 -8.758 13.508 1 93.56 28 GLN B N 1
ATOM 1254 C CA . GLN B 1 28 ? -11.445 -9.203 14.422 1 93.56 28 GLN B CA 1
ATOM 1255 C C . GLN B 1 28 ? -10.539 -8.039 14.812 1 93.56 28 GLN B C 1
ATOM 1257 O O . GLN B 1 28 ? -10.43 -7.055 14.086 1 93.56 28 GLN B O 1
ATOM 1262 N N . PRO B 1 29 ? -9.906 -8.32 15.953 1 91.81 29 PRO B N 1
ATOM 1263 C CA . PRO B 1 29 ? -8.922 -7.297 16.312 1 91.81 29 PRO B CA 1
ATOM 1264 C C . PRO B 1 29 ? -7.789 -7.188 15.289 1 91.81 29 PRO B C 1
ATOM 1266 O O . PRO B 1 29 ? -7.324 -8.203 14.766 1 91.81 29 PRO B O 1
ATOM 1269 N N . GLY B 1 30 ? -7.418 -6.059 14.875 1 89.94 30 GLY B N 1
ATOM 1270 C CA . GLY B 1 30 ? -6.305 -5.863 13.961 1 89.94 30 GLY B CA 1
ATOM 1271 C C . GLY B 1 30 ? -6.738 -5.781 12.508 1 89.94 30 GLY B C 1
ATOM 1272 O O . GLY B 1 30 ? -5.91 -5.566 11.617 1 89.94 3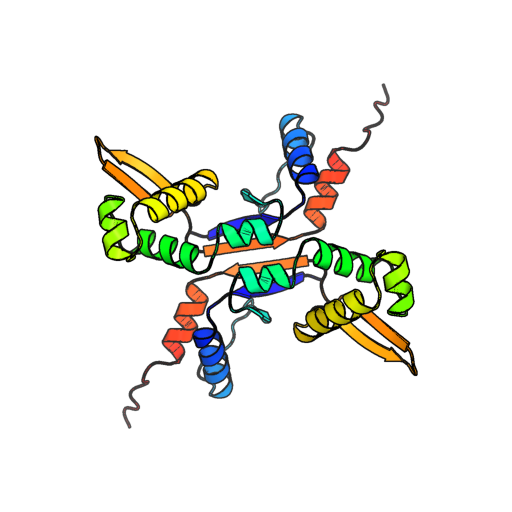0 GLY B O 1
ATOM 1273 N N . GLU B 1 31 ? -8.016 -5.992 12.281 1 94.56 31 GLU B N 1
ATOM 1274 C CA . GLU B 1 31 ? -8.516 -5.848 10.922 1 94.56 31 GLU B CA 1
ATOM 1275 C C . GLU B 1 31 ? -8.539 -4.383 10.5 1 94.56 31 GLU B C 1
ATOM 1277 O O . GLU B 1 31 ? -8.82 -3.5 11.305 1 94.56 31 GLU B O 1
ATOM 1282 N N . PRO B 1 32 ? -8.266 -4.23 9.242 1 95.75 32 PRO B N 1
ATOM 1283 C CA . PRO B 1 32 ? -8.32 -2.852 8.75 1 95.75 32 PRO B CA 1
ATOM 1284 C C . PRO B 1 32 ? -9.688 -2.207 8.93 1 95.75 32 PRO B C 1
ATOM 1286 O O . PRO B 1 32 ? -10.711 -2.885 8.812 1 95.75 32 PRO B O 1
ATOM 1289 N N . LYS B 1 33 ? -9.609 -0.912 9.219 1 89.81 33 LYS B N 1
ATOM 1290 C CA . LYS B 1 33 ? -10.852 -0.162 9.367 1 89.81 33 LYS B CA 1
ATOM 1291 C C . LYS B 1 33 ? -11.125 0.694 8.133 1 89.81 33 LYS B C 1
ATOM 1293 O O . LYS B 1 33 ? -12.242 1.175 7.938 1 89.81 33 LYS B O 1
ATOM 1298 N N . ILE B 1 34 ? -10.164 0.99 7.402 1 96.62 34 ILE B N 1
ATOM 1299 C CA . ILE B 1 34 ? -10.273 1.729 6.152 1 96.62 34 ILE B CA 1
ATOM 1300 C C . ILE B 1 34 ? -10 0.795 4.977 1 96.62 34 ILE B C 1
ATOM 1302 O O . ILE B 1 34 ? -9.008 0.06 4.98 1 96.62 34 ILE B O 1
ATOM 1306 N N . TRP B 1 35 ? -10.852 0.804 4.035 1 96.94 35 TRP B N 1
ATOM 1307 C CA . TRP B 1 35 ? -10.711 -0.135 2.928 1 96.94 35 TRP B CA 1
ATOM 1308 C C . TRP B 1 35 ? -10.672 0.6 1.592 1 96.94 35 TRP B C 1
ATOM 1310 O O . TRP B 1 35 ? -11.422 1.554 1.376 1 96.94 35 TRP B O 1
ATOM 1320 N N . PHE B 1 36 ? -9.828 0.14 0.751 1 97.62 36 PHE B N 1
ATOM 1321 C CA . PHE B 1 36 ? -9.758 0.575 -0.639 1 97.62 36 PHE B CA 1
ATOM 1322 C C . PHE B 1 36 ? -9.984 -0.598 -1.585 1 97.62 36 PHE B C 1
ATOM 1324 O O . PHE B 1 36 ? -9.648 -1.739 -1.258 1 97.62 36 PHE B O 1
ATOM 1331 N N . THR B 1 37 ? -10.445 -0.299 -2.789 1 96.44 37 THR B N 1
ATOM 1332 C CA . THR B 1 37 ? -10.844 -1.346 -3.725 1 96.44 37 THR B CA 1
ATOM 1333 C C . THR B 1 37 ? -9.633 -1.848 -4.516 1 96.44 37 THR B C 1
ATOM 1335 O O . THR B 1 37 ? -9.68 -2.924 -5.113 1 96.44 37 THR B O 1
ATOM 1338 N N . SER B 1 38 ? -8.578 -0.996 -4.574 1 95.88 38 SER B N 1
ATOM 1339 C CA . SER B 1 38 ? -7.367 -1.374 -5.301 1 95.88 38 SER B CA 1
ATOM 1340 C C . SER B 1 38 ? -6.156 -0.601 -4.793 1 95.88 38 SER B C 1
ATOM 1342 O O . SER B 1 38 ? -6.301 0.419 -4.117 1 95.88 38 SER B O 1
ATOM 1344 N N . MET B 1 39 ? -5.008 -1.127 -5.188 1 96.56 39 MET B N 1
ATOM 1345 C CA . MET B 1 39 ? -3.766 -0.447 -4.832 1 96.56 39 MET B CA 1
ATOM 1346 C C . MET B 1 39 ? -3.658 0.896 -5.547 1 96.56 39 MET B C 1
ATOM 1348 O O . MET B 1 39 ? -3.178 1.874 -4.973 1 96.56 39 MET B O 1
ATOM 1352 N N . ILE B 1 40 ? -4.125 0.905 -6.695 1 95.56 40 ILE B N 1
ATOM 1353 C CA . ILE B 1 40 ? -4.051 2.131 -7.48 1 95.56 40 ILE B CA 1
ATOM 1354 C C . ILE B 1 40 ? -4.918 3.213 -6.84 1 95.56 40 ILE B C 1
ATOM 1356 O O . ILE B 1 40 ? -4.488 4.359 -6.703 1 95.56 40 ILE B O 1
ATOM 1360 N N . ALA B 1 41 ? -6.121 2.832 -6.449 1 96.19 41 ALA B N 1
ATOM 1361 C CA . ALA B 1 41 ? -7 3.781 -5.77 1 96.19 41 ALA B CA 1
ATOM 1362 C C . ALA B 1 41 ? -6.355 4.301 -4.488 1 96.19 41 ALA B C 1
ATOM 1364 O O . ALA B 1 41 ? -6.41 5.5 -4.203 1 96.19 41 ALA B O 1
ATOM 1365 N N . LEU B 1 42 ? -5.789 3.416 -3.736 1 98 42 LEU B N 1
ATOM 1366 C CA . LEU B 1 42 ? -5.113 3.787 -2.496 1 98 42 LEU B CA 1
ATOM 1367 C C . LEU B 1 42 ? -3.955 4.738 -2.773 1 98 42 LEU B C 1
ATOM 1369 O O . LEU B 1 42 ? -3.812 5.762 -2.1 1 98 42 LEU B O 1
ATOM 1373 N N . ALA B 1 43 ? -3.15 4.43 -3.787 1 97.88 43 ALA B N 1
ATOM 1374 C CA . ALA B 1 43 ? -1.978 5.227 -4.137 1 97.88 43 ALA B CA 1
ATOM 1375 C C . ALA B 1 43 ? -2.379 6.637 -4.566 1 97.88 43 ALA B C 1
ATOM 1377 O O . ALA B 1 43 ? -1.641 7.598 -4.336 1 97.88 43 ALA B O 1
ATOM 1378 N N . GLN B 1 44 ? -3.52 6.754 -5.152 1 96.06 44 GLN B N 1
ATOM 1379 C CA . GLN B 1 44 ? -4.004 8.062 -5.582 1 96.06 44 GLN B CA 1
ATOM 1380 C C . GLN B 1 44 ? -4.332 8.945 -4.383 1 96.06 44 GLN B C 1
ATOM 1382 O O . GLN B 1 44 ? -4.113 10.164 -4.422 1 96.06 44 GLN B O 1
ATOM 1387 N N . VAL B 1 45 ? -4.828 8.359 -3.391 1 97.38 45 VAL B N 1
ATOM 1388 C CA . VAL B 1 45 ? -5.203 9.102 -2.191 1 97.38 45 VAL B CA 1
ATOM 1389 C C . VAL B 1 45 ? -3.971 9.328 -1.318 1 97.38 45 VAL B C 1
ATOM 1391 O O . VAL B 1 45 ? -3.729 10.445 -0.85 1 97.38 45 VAL B O 1
ATOM 1394 N N . LEU B 1 46 ? -3.215 8.227 -1.164 1 97.31 46 LEU B N 1
ATOM 1395 C CA . LEU B 1 46 ? -1.987 8.312 -0.38 1 97.31 46 LEU B CA 1
ATOM 1396 C C . LEU B 1 46 ? -0.766 8.398 -1.289 1 97.31 46 LEU B C 1
ATOM 1398 O O . LEU B 1 46 ? 0.144 7.574 -1.197 1 97.31 46 LEU B O 1
ATOM 1402 N N . SER B 1 47 ? -0.726 9.383 -2.129 1 95.88 47 SER B N 1
ATOM 1403 C CA . SER B 1 47 ? 0.44 9.695 -2.949 1 95.88 47 SER B CA 1
ATOM 1404 C C . SER B 1 47 ? 1.583 10.242 -2.102 1 95.88 47 SER B C 1
ATOM 1406 O O . SER B 1 47 ? 1.381 10.609 -0.944 1 95.88 47 SER B O 1
ATOM 1408 N N . SER B 1 48 ? 2.807 10.297 -2.688 1 94.62 48 SER B N 1
ATOM 1409 C CA . SER B 1 48 ? 3.945 10.875 -1.98 1 94.62 48 SER B CA 1
ATOM 1410 C C . SER B 1 48 ? 3.646 12.297 -1.51 1 94.62 48 SER B C 1
ATOM 1412 O O . SER B 1 48 ? 3.93 12.648 -0.363 1 94.62 48 SER B O 1
ATOM 1414 N N . ASP B 1 49 ? 2.938 13.031 -2.369 1 95.25 49 ASP B N 1
ATOM 1415 C CA . ASP B 1 49 ? 2.605 14.422 -2.053 1 95.25 49 ASP B CA 1
ATOM 1416 C C . ASP B 1 49 ? 1.608 14.492 -0.9 1 95.25 49 ASP B C 1
ATOM 1418 O O . ASP B 1 49 ? 1.74 15.344 -0.013 1 95.25 49 ASP B O 1
ATOM 1422 N N . ASN B 1 50 ? 0.632 13.57 -0.946 1 97.12 50 ASN B N 1
ATOM 1423 C CA . ASN B 1 50 ? -0.4 13.625 0.084 1 97.12 50 ASN B CA 1
ATOM 1424 C C . ASN B 1 50 ? 0.133 13.164 1.437 1 97.12 50 ASN B C 1
ATOM 1426 O O . ASN B 1 50 ? -0.283 13.672 2.479 1 97.12 50 ASN B O 1
ATOM 1430 N N . ILE B 1 51 ? 1.038 12.289 1.442 1 96.5 51 ILE B N 1
ATOM 1431 C CA . ILE B 1 51 ? 1.679 11.844 2.676 1 96.5 51 ILE B CA 1
ATOM 1432 C C . ILE B 1 51 ? 2.496 12.984 3.273 1 96.5 51 ILE B C 1
ATOM 1434 O O . ILE B 1 51 ? 2.412 13.258 4.473 1 96.5 51 ILE B O 1
ATOM 1438 N N . VAL B 1 52 ? 3.207 13.664 2.396 1 95.25 52 VAL B N 1
ATOM 1439 C CA . VAL B 1 52 ? 3.973 14.828 2.838 1 95.25 52 VAL B CA 1
ATOM 1440 C C . VAL B 1 52 ? 3.025 15.883 3.408 1 95.25 52 VAL B C 1
ATOM 1442 O O . VAL B 1 52 ? 3.316 16.484 4.441 1 95.25 52 VAL B O 1
ATOM 1445 N N . LEU B 1 53 ? 1.945 16.047 2.762 1 97.69 53 LEU B N 1
ATOM 1446 C CA . LEU B 1 53 ? 0.959 17.016 3.211 1 97.69 53 LEU B CA 1
ATOM 1447 C C . LEU B 1 53 ? 0.427 16.656 4.594 1 97.69 53 LEU B C 1
ATOM 1449 O O . LEU B 1 53 ? 0.32 17.516 5.469 1 97.69 53 LEU B O 1
ATOM 1453 N N . LEU B 1 54 ? 0.112 15.414 4.816 1 98 54 LEU B N 1
ATOM 1454 C CA . LEU B 1 54 ? -0.395 14.953 6.105 1 98 54 LEU B CA 1
ATOM 1455 C C . LEU B 1 54 ? 0.624 15.211 7.211 1 98 54 LEU B C 1
ATOM 1457 O O . LEU B 1 54 ? 0.264 15.656 8.305 1 98 54 LEU B O 1
ATOM 1461 N N . ARG B 1 55 ? 1.814 14.961 6.871 1 96.56 55 ARG B N 1
ATOM 1462 C CA . ARG B 1 55 ? 2.871 15.172 7.855 1 96.56 55 ARG B CA 1
ATOM 1463 C C . ARG B 1 55 ? 3.055 16.656 8.148 1 96.56 55 ARG B C 1
ATOM 1465 O O . ARG B 1 55 ? 3.27 17.047 9.297 1 96.56 55 ARG B O 1
ATOM 1472 N N . LEU B 1 56 ? 2.973 17.438 7.137 1 97.56 56 LEU B N 1
ATOM 1473 C CA . LEU B 1 56 ? 3.062 18.875 7.297 1 97.56 56 LEU B CA 1
ATOM 1474 C C . LEU B 1 56 ? 1.942 19.391 8.195 1 97.56 56 LEU B C 1
ATOM 1476 O O . LEU B 1 56 ? 2.184 20.219 9.094 1 97.56 56 LEU B O 1
ATOM 1480 N N . ILE B 1 57 ? 0.766 18.922 7.945 1 98.25 57 ILE B N 1
ATOM 1481 C CA . ILE B 1 57 ? -0.381 19.328 8.75 1 98.25 57 ILE B CA 1
ATOM 1482 C C . ILE B 1 57 ? -0.138 18.969 10.211 1 98.25 57 ILE B C 1
ATOM 1484 O O . ILE B 1 57 ? -0.402 19.766 11.109 1 98.25 57 ILE B O 1
ATOM 1488 N N . ASN B 1 58 ? 0.304 17.797 10.422 1 97.69 58 ASN B N 1
ATOM 1489 C CA . ASN B 1 58 ? 0.546 17.328 11.781 1 97.69 58 ASN B CA 1
ATOM 1490 C C . ASN B 1 58 ? 1.633 18.141 12.477 1 97.69 58 ASN B C 1
ATOM 1492 O O . ASN B 1 58 ? 1.534 18.422 13.672 1 97.69 58 ASN B O 1
ATOM 1496 N N . GLU B 1 59 ? 2.637 18.484 11.734 1 96.44 59 GLU B N 1
ATOM 1497 C CA . GLU B 1 59 ? 3.801 19.156 12.289 1 96.44 59 GLU B CA 1
ATOM 1498 C C . GLU B 1 59 ? 3.516 20.641 12.531 1 96.44 59 GLU B C 1
ATOM 1500 O O . GLU B 1 59 ? 3.859 21.188 13.586 1 96.44 59 GLU B O 1
ATOM 1505 N N . GLN B 1 60 ? 2.912 21.328 11.602 1 98 60 GLN B N 1
ATOM 1506 C CA . GLN B 1 60 ? 2.773 22.781 11.648 1 98 60 GLN B CA 1
ATOM 1507 C C . GLN B 1 60 ? 1.427 23.188 12.234 1 98 60 GLN B C 1
ATOM 1509 O O . GLN B 1 60 ? 1.227 24.344 12.594 1 98 60 GLN B O 1
ATOM 1514 N N . LYS B 1 61 ? 0.523 22.297 12.219 1 97.31 61 LYS B N 1
ATOM 1515 C CA . LYS B 1 61 ? -0.803 22.484 12.797 1 97.31 61 LYS B CA 1
ATOM 1516 C C . LYS B 1 61 ? -1.425 23.797 12.305 1 97.31 61 LYS B C 1
ATOM 1518 O O . LYS B 1 61 ? -1.823 24.641 13.109 1 97.31 61 LYS B O 1
ATOM 1523 N N . PRO B 1 62 ? -1.569 23.891 10.992 1 97.5 62 PRO B N 1
ATOM 1524 C CA . PRO B 1 62 ? -2.172 25.125 10.453 1 97.5 62 PRO B CA 1
ATOM 1525 C C . PRO B 1 62 ? -3.602 25.344 10.945 1 97.5 62 PRO B C 1
ATOM 1527 O O . PRO B 1 62 ? -4.355 24.375 11.102 1 97.5 62 PRO B O 1
ATOM 1530 N N . GLU B 1 63 ? -3.939 26.594 11.062 1 95.81 63 GLU B N 1
ATOM 1531 C CA . GLU B 1 63 ? -5.258 26.922 11.594 1 95.81 63 GLU B CA 1
ATOM 1532 C C . GLU B 1 63 ? -6.281 27.062 10.469 1 95.81 63 GLU B C 1
ATOM 1534 O O . GLU B 1 63 ? -7.488 27.031 10.719 1 95.81 63 GLU B O 1
ATOM 1539 N N . THR B 1 64 ? -5.801 27.297 9.234 1 95.62 64 THR B N 1
ATOM 1540 C CA . THR B 1 64 ? -6.707 27.469 8.102 1 95.62 64 THR B CA 1
ATOM 1541 C C . THR B 1 64 ? -6.141 26.812 6.852 1 95.62 64 THR B C 1
ATOM 1543 O O . THR B 1 64 ? -4.945 26.516 6.781 1 95.62 64 THR B O 1
ATOM 1546 N N . ILE B 1 65 ? -7.039 26.625 5.887 1 95.88 65 ILE B N 1
ATOM 1547 C CA . ILE B 1 65 ? -6.617 26.062 4.605 1 95.88 65 ILE B CA 1
ATOM 1548 C C . ILE B 1 65 ? -5.688 27.047 3.896 1 95.88 65 ILE B C 1
ATOM 1550 O O . ILE B 1 65 ? -4.723 26.641 3.244 1 95.88 65 ILE B O 1
ATOM 1554 N N . VAL B 1 66 ? -5.957 28.344 4.086 1 94.62 66 VAL B N 1
ATOM 1555 C CA . VAL B 1 66 ? -5.141 29.375 3.465 1 94.62 66 VAL B CA 1
ATOM 1556 C C . VAL B 1 66 ? -3.719 29.312 4.023 1 94.62 66 VAL B C 1
ATOM 1558 O O . VAL B 1 66 ? -2.746 29.375 3.268 1 94.62 66 VAL B O 1
ATOM 1561 N N . GLU B 1 67 ? -3.615 29.125 5.289 1 96.62 67 GLU B N 1
ATOM 1562 C CA . GLU B 1 67 ? -2.311 28.984 5.934 1 96.62 67 GLU B CA 1
ATOM 1563 C C . GLU B 1 67 ? -1.58 27.75 5.441 1 96.62 67 GLU B C 1
ATOM 1565 O O . GLU B 1 67 ? -0.379 27.781 5.168 1 96.62 67 GLU B O 1
ATOM 1570 N N . LEU B 1 68 ? -2.32 26.703 5.332 1 97.88 68 LEU B N 1
ATOM 1571 C CA . LEU B 1 68 ? -1.737 25.453 4.855 1 97.88 68 LEU B CA 1
ATOM 1572 C C . LEU B 1 68 ? -1.238 25.594 3.422 1 97.88 68 LEU B C 1
ATOM 1574 O O . LEU B 1 68 ? -0.193 25.047 3.064 1 97.88 68 LEU B O 1
ATOM 1578 N N . ALA B 1 69 ? -2.025 26.281 2.617 1 97.75 69 ALA B N 1
ATOM 1579 C CA . ALA B 1 69 ? -1.625 26.516 1.23 1 97.75 69 ALA B CA 1
ATOM 1580 C C . ALA B 1 69 ? -0.284 27.25 1.159 1 97.75 69 ALA B C 1
ATOM 1582 O O . ALA B 1 69 ? 0.587 26.875 0.37 1 97.75 69 ALA B O 1
ATOM 1583 N N . LYS B 1 70 ? -0.042 28.188 1.989 1 97.19 70 LYS B N 1
ATOM 1584 C CA . LYS B 1 70 ? 1.212 28.922 2.043 1 97.19 70 LYS B CA 1
ATOM 1585 C C . LYS B 1 70 ? 2.365 28.031 2.49 1 97.19 70 LYS B C 1
ATOM 1587 O O . LYS B 1 70 ? 3.438 28.047 1.883 1 97.19 70 LYS B O 1
ATOM 1592 N N . LEU B 1 71 ? 2.053 27.234 3.461 1 97.31 71 LEU B N 1
ATOM 1593 C CA . LEU B 1 71 ? 3.074 26.359 4.027 1 97.31 71 LEU B CA 1
ATOM 1594 C C . LEU B 1 71 ? 3.482 25.281 3.029 1 97.31 71 LEU B C 1
ATOM 1596 O O . LEU B 1 71 ? 4.652 24.906 2.963 1 97.31 71 LEU B O 1
ATOM 1600 N N . SER B 1 72 ? 2.508 24.75 2.277 1 97 72 SER B N 1
ATOM 1601 C CA . SER B 1 72 ? 2.746 23.609 1.393 1 97 72 SER B CA 1
ATOM 1602 C C . SER B 1 72 ? 3.158 24.062 -0.001 1 97 72 SER B C 1
ATOM 1604 O O . SER B 1 72 ? 3.662 23.281 -0.8 1 97 72 SER B O 1
ATOM 1606 N N . GLY B 1 73 ? 2.893 25.25 -0.386 1 96.69 73 GLY B N 1
ATOM 1607 C CA . GLY B 1 73 ? 3.162 25.766 -1.719 1 96.69 73 GLY B CA 1
ATOM 1608 C C . GLY B 1 73 ? 2.166 25.297 -2.758 1 96.69 73 GLY B C 1
ATOM 1609 O O . GLY B 1 73 ? 2.438 25.359 -3.959 1 96.69 73 GLY B O 1
ATOM 1610 N N . ARG B 1 74 ? 1.073 24.812 -2.285 1 95.56 74 ARG B N 1
ATOM 1611 C CA . ARG B 1 74 ? 0.047 24.312 -3.191 1 95.56 74 ARG B CA 1
ATOM 1612 C C . ARG B 1 74 ? -1.016 25.375 -3.463 1 95.56 74 ARG B C 1
ATOM 1614 O O . ARG B 1 74 ? -1.25 26.25 -2.629 1 95.56 74 ARG B O 1
ATOM 1621 N N . GLN B 1 75 ? -1.614 25.172 -4.652 1 95.56 75 GLN B N 1
ATOM 1622 C CA . GLN B 1 75 ? -2.75 26.031 -4.973 1 95.56 75 GLN B CA 1
ATOM 1623 C C . GLN B 1 75 ? -3.947 25.719 -4.078 1 95.56 75 GLN B C 1
ATOM 1625 O O . GLN B 1 75 ? -4.316 24.547 -3.916 1 95.56 75 GLN B O 1
ATOM 1630 N N . PRO B 1 76 ? -4.562 26.797 -3.615 1 94.25 76 PRO B N 1
ATOM 1631 C CA . PRO B 1 76 ? -5.664 26.594 -2.674 1 94.25 76 PRO B CA 1
ATOM 1632 C C . PRO B 1 76 ? -6.781 25.719 -3.252 1 94.25 76 PRO B C 1
ATOM 1634 O O . PRO B 1 76 ? -7.352 24.891 -2.543 1 94.25 76 PRO B O 1
ATOM 1637 N N . SER B 1 77 ? -7.141 25.906 -4.445 1 94.44 77 SER B N 1
ATOM 1638 C CA . SER B 1 77 ? -8.219 25.125 -5.043 1 94.44 77 SER B CA 1
ATOM 1639 C C . SER B 1 77 ? -7.883 23.641 -5.059 1 94.44 77 SER B C 1
ATOM 1641 O O . SER B 1 77 ? -8.688 22.812 -4.625 1 94.44 77 SER B O 1
ATOM 1643 N N . ASN B 1 78 ? -6.699 23.328 -5.527 1 95.56 78 ASN B N 1
ATOM 1644 C CA . ASN B 1 78 ? -6.242 21.938 -5.57 1 95.56 78 ASN B CA 1
ATOM 1645 C C . ASN B 1 78 ? -6.09 21.359 -4.168 1 95.56 78 ASN B C 1
ATOM 1647 O O . ASN B 1 78 ? -6.422 20.188 -3.938 1 95.56 78 ASN B O 1
ATOM 1651 N N . LEU B 1 79 ? -5.656 22.203 -3.359 1 97.69 79 LEU B N 1
ATOM 1652 C CA . LEU B 1 79 ? -5.465 21.781 -1.979 1 97.69 79 LEU B CA 1
ATOM 1653 C C . LEU B 1 79 ? -6.801 21.438 -1.327 1 97.69 79 LEU B C 1
ATOM 1655 O O . LEU B 1 79 ? -6.922 20.406 -0.65 1 97.69 79 LEU B O 1
ATOM 1659 N N . SER B 1 80 ? -7.793 22.25 -1.543 1 96.31 80 SER B N 1
ATOM 1660 C CA . SER B 1 80 ? -9.109 22 -0.978 1 96.31 80 SER B CA 1
ATOM 1661 C C . SER B 1 80 ? -9.695 20.688 -1.492 1 96.31 80 SER B C 1
ATOM 1663 O O . SER B 1 80 ? -10.258 19.906 -0.721 1 96.31 80 SER B O 1
ATOM 1665 N N . ALA B 1 81 ? -9.531 20.469 -2.734 1 97.12 81 ALA B N 1
ATOM 1666 C CA . ALA B 1 81 ? -10.008 19.219 -3.312 1 97.12 81 ALA B CA 1
ATOM 1667 C C . ALA B 1 81 ? -9.289 18.016 -2.693 1 97.12 81 ALA B C 1
ATOM 1669 O O . ALA B 1 81 ? -9.914 17 -2.375 1 97.12 81 ALA B O 1
ATOM 1670 N N . THR B 1 82 ? -7.992 18.156 -2.48 1 98 82 THR B N 1
ATOM 1671 C CA . THR B 1 82 ? -7.191 17.109 -1.87 1 98 82 THR B CA 1
ATOM 1672 C C . THR B 1 82 ? -7.641 16.844 -0.434 1 98 82 THR B C 1
ATOM 1674 O O . THR B 1 82 ? -7.84 15.703 -0.035 1 98 82 THR B O 1
ATOM 1677 N N . LEU B 1 83 ? -7.875 17.938 0.29 1 98.25 83 LEU B N 1
ATOM 1678 C CA . LEU B 1 83 ? -8.281 17.812 1.685 1 98.25 83 LEU B CA 1
ATOM 1679 C C . LEU B 1 83 ? -9.664 17.172 1.791 1 98.25 83 LEU B C 1
ATOM 1681 O O . LEU B 1 83 ? -9.906 16.375 2.705 1 98.25 83 LEU B O 1
ATOM 1685 N N . LYS B 1 84 ? -10.484 17.484 0.896 1 97.75 84 LYS B N 1
ATOM 1686 C CA . LYS B 1 84 ? -11.805 16.859 0.883 1 97.75 84 LYS B CA 1
ATOM 1687 C C . LYS B 1 84 ? -11.703 15.367 0.642 1 97.75 84 LYS B C 1
ATOM 1689 O O . LYS B 1 84 ? -12.367 14.57 1.317 1 97.75 84 LYS B O 1
ATOM 1694 N N . THR B 1 85 ? -10.891 15.023 -0.261 1 97.94 85 THR B N 1
ATOM 1695 C CA . THR B 1 85 ? -10.664 13.609 -0.557 1 97.94 85 THR B CA 1
ATOM 1696 C C . THR B 1 85 ? -10.086 12.891 0.657 1 97.94 85 THR B C 1
ATOM 1698 O O . THR B 1 85 ? -10.562 11.812 1.034 1 97.94 85 THR B O 1
ATOM 1701 N N . LEU B 1 86 ? -9.086 13.5 1.312 1 98.19 86 LEU B N 1
ATOM 1702 C CA . LEU B 1 86 ? -8.461 12.922 2.496 1 98.19 86 LEU B CA 1
ATOM 1703 C C . LEU B 1 86 ? -9.461 12.844 3.65 1 98.19 86 LEU B C 1
ATOM 1705 O O . LEU B 1 86 ? -9.438 11.883 4.43 1 98.19 86 LEU B O 1
ATOM 1709 N N . ASN B 1 87 ? -10.258 13.859 3.646 1 98.31 87 ASN B N 1
ATOM 1710 C CA . ASN B 1 87 ? -11.312 13.867 4.656 1 98.31 87 ASN B CA 1
ATOM 1711 C C . ASN B 1 87 ? -12.32 12.75 4.426 1 98.31 87 ASN B C 1
ATOM 1713 O O . ASN B 1 87 ? -12.695 12.031 5.359 1 98.31 87 ASN B O 1
ATOM 1717 N N . ARG B 1 88 ? -12.727 12.508 3.271 1 97.25 88 ARG B N 1
ATOM 1718 C CA . ARG B 1 88 ? -13.695 11.484 2.914 1 97.25 88 ARG B CA 1
ATOM 1719 C C . ARG B 1 88 ? -13.188 10.094 3.275 1 97.25 88 ARG B C 1
ATOM 1721 O O . ARG B 1 88 ? -13.969 9.203 3.627 1 97.25 88 ARG B O 1
ATOM 1728 N N . HIS B 1 89 ? -11.906 9.945 3.262 1 96.88 89 HIS B N 1
ATOM 1729 C CA . HIS B 1 89 ? -11.328 8.641 3.523 1 96.88 89 HIS B CA 1
ATOM 1730 C C . HIS B 1 89 ? -10.867 8.516 4.973 1 96.88 89 HIS B C 1
ATOM 1732 O O . HIS B 1 89 ? -10.242 7.527 5.348 1 96.88 89 HIS B O 1
ATOM 1738 N N . GLY B 1 90 ? -11.031 9.578 5.707 1 96.62 90 GLY B N 1
ATOM 1739 C CA . GLY B 1 90 ? -10.805 9.516 7.141 1 96.62 90 GLY B CA 1
ATOM 1740 C C . GLY B 1 90 ? -9.375 9.852 7.531 1 96.62 90 GLY B C 1
ATOM 1741 O O . GLY B 1 90 ? -8.938 9.531 8.641 1 96.62 90 GLY B O 1
ATOM 1742 N N . PHE B 1 91 ? -8.648 10.492 6.648 1 98.12 91 PHE B N 1
ATOM 1743 C CA . PHE B 1 91 ? -7.242 10.758 6.957 1 98.12 91 PHE B CA 1
ATOM 1744 C C . PHE B 1 91 ? -7.07 12.172 7.516 1 98.12 91 PHE B C 1
ATOM 1746 O O . PHE B 1 91 ? -6.059 12.469 8.156 1 98.12 91 PHE B O 1
ATOM 1753 N N . VAL B 1 92 ? -8.039 13.023 7.223 1 98.19 92 VAL B N 1
ATOM 1754 C CA . VAL B 1 92 ? -8 14.406 7.688 1 98.19 92 VAL B CA 1
ATOM 1755 C C . VAL B 1 92 ? -9.352 14.797 8.281 1 98.19 92 VAL B C 1
ATOM 1757 O O . VAL B 1 92 ? -10.398 14.406 7.754 1 98.19 92 VAL B O 1
ATOM 1760 N N . ALA B 1 93 ? -9.312 15.477 9.391 1 98.31 93 ALA B N 1
ATOM 1761 C CA . ALA B 1 93 ? -10.5 16.156 9.914 1 98.31 93 ALA B CA 1
ATOM 1762 C C . ALA B 1 93 ? -10.5 17.625 9.531 1 98.31 93 ALA B C 1
ATOM 1764 O O . ALA B 1 93 ? -9.469 18.297 9.625 1 98.31 93 ALA B O 1
ATOM 1765 N N . LEU B 1 94 ? -11.656 18.078 9.078 1 97.5 94 LEU B N 1
ATOM 1766 C CA . LEU B 1 94 ? -11.852 19.484 8.781 1 97.5 94 LEU B CA 1
ATOM 1767 C C . LEU B 1 94 ? -12.789 20.141 9.797 1 97.5 94 LEU B C 1
ATOM 1769 O O . LEU B 1 94 ? -14.008 20 9.695 1 97.5 94 LEU B O 1
ATOM 1773 N N . GLU B 1 95 ? -12.172 20.812 10.711 1 96.56 95 GLU B N 1
ATOM 1774 C CA . GLU B 1 95 ? -12.945 21.438 11.781 1 96.56 95 GLU B CA 1
ATOM 1775 C C . GLU B 1 95 ? -13.352 22.859 11.422 1 96.56 95 GLU B C 1
ATOM 1777 O O . GLU B 1 95 ? -12.492 23.719 11.18 1 96.56 95 GLU B O 1
ATOM 1782 N N . LYS B 1 96 ? -14.594 23.078 11.461 1 92.62 96 LYS B N 1
ATOM 1783 C CA . LYS B 1 96 ? -15.109 24.406 11.133 1 92.62 96 LYS B CA 1
ATOM 1784 C C . LYS B 1 96 ? -15.133 25.312 12.367 1 92.62 96 LYS B C 1
ATOM 1786 O O . LYS B 1 96 ? -15.641 24.906 13.414 1 92.62 96 LYS B O 1
ATOM 1791 N N . ASN B 1 97 ? -14.469 26.328 12.336 1 88.69 97 ASN B N 1
ATOM 1792 C CA . ASN B 1 97 ? -14.523 27.406 13.328 1 88.69 97 ASN B CA 1
ATOM 1793 C C . ASN B 1 97 ? -14.938 28.734 12.695 1 88.69 97 ASN B C 1
ATOM 1795 O O . ASN B 1 97 ? -14.086 29.484 12.219 1 88.69 97 ASN B O 1
ATOM 1799 N N . GLY B 1 98 ? -16.234 29.094 12.883 1 88.75 98 GLY B N 1
ATOM 1800 C CA . GLY B 1 98 ? -16.719 30.25 12.148 1 88.75 98 GLY B CA 1
ATOM 1801 C C . GLY B 1 98 ? -16.562 30.109 10.648 1 88.75 98 GLY B C 1
ATOM 1802 O O . GLY B 1 98 ? -17.062 29.156 10.047 1 88.75 98 GLY B O 1
ATOM 1803 N N . ARG B 1 99 ? -15.852 31.078 10.031 1 86.38 99 ARG B N 1
ATOM 1804 C CA . ARG B 1 99 ? -15.641 31.047 8.586 1 86.38 99 ARG B CA 1
ATOM 1805 C C . ARG B 1 99 ? -14.391 30.266 8.227 1 86.38 99 ARG B C 1
ATOM 1807 O O . ARG B 1 99 ? -14.133 30 7.051 1 86.38 99 ARG B O 1
ATOM 1814 N N . ASN B 1 100 ? -13.648 29.859 9.242 1 91.19 100 ASN B N 1
ATOM 1815 C CA . ASN B 1 100 ? -12.383 29.172 8.984 1 91.19 100 ASN B CA 1
ATOM 1816 C C . ASN B 1 100 ? -12.531 27.656 9.133 1 91.19 100 ASN B C 1
ATOM 1818 O O . ASN B 1 100 ? -13.375 27.172 9.891 1 91.19 100 ASN B O 1
ATOM 1822 N N . VAL B 1 101 ? -11.797 26.953 8.305 1 95.12 101 VAL B N 1
ATOM 1823 C CA . VAL B 1 101 ? -11.727 25.5 8.398 1 95.12 101 VAL B CA 1
ATOM 1824 C C . VAL B 1 101 ? -10.312 25.078 8.773 1 95.12 101 VAL B C 1
ATOM 1826 O O . VAL B 1 101 ? -9.352 25.422 8.078 1 95.12 101 VAL B O 1
ATOM 1829 N N . LYS B 1 102 ? -10.219 24.422 9.867 1 97.19 102 LYS B N 1
ATOM 1830 C CA . LYS B 1 102 ? -8.93 23.938 10.367 1 97.19 102 LYS B CA 1
ATOM 1831 C C . LYS B 1 102 ? -8.703 22.484 9.992 1 97.19 102 LYS B C 1
ATOM 1833 O O . LYS B 1 102 ? -9.445 21.609 10.414 1 97.19 102 LYS B O 1
ATOM 1838 N N . PRO B 1 103 ? -7.652 22.25 9.211 1 98.06 103 PRO B N 1
ATOM 1839 C CA . PRO B 1 103 ? -7.34 20.859 8.883 1 98.06 103 PRO B CA 1
ATOM 1840 C C . PRO B 1 103 ? -6.488 20.172 9.953 1 98.06 103 PRO B C 1
ATOM 1842 O O . PRO B 1 103 ? -5.555 20.781 10.484 1 98.06 103 PRO B O 1
ATOM 1845 N N . LYS B 1 104 ? -6.836 18.953 10.289 1 98.12 104 LYS B N 1
ATOM 1846 C CA . LYS B 1 104 ? -6.078 18.141 11.227 1 98.12 104 LYS B CA 1
ATOM 1847 C C . LYS B 1 104 ? -5.805 16.75 10.656 1 98.12 104 LYS B C 1
ATOM 1849 O O . LYS B 1 104 ? -6.73 16.047 10.273 1 98.12 104 LYS B O 1
ATOM 1854 N N . ALA B 1 105 ? -4.535 16.438 10.602 1 98.19 105 ALA B N 1
ATOM 1855 C CA . ALA B 1 105 ? -4.191 15.086 10.156 1 98.19 105 ALA B CA 1
ATOM 1856 C C . ALA B 1 105 ? -4.512 14.047 11.234 1 98.19 105 ALA B C 1
ATOM 1858 O O . ALA B 1 105 ? -4.109 14.203 12.391 1 98.19 105 ALA B O 1
ATOM 1859 N N . LEU B 1 106 ? -5.18 13.039 10.859 1 97.69 106 LEU B N 1
ATOM 1860 C CA . LEU B 1 106 ? -5.547 12.008 11.82 1 97.69 106 LEU B CA 1
ATOM 1861 C C . LEU B 1 106 ? -4.504 10.891 11.836 1 97.69 106 LEU B C 1
ATOM 1863 O O . LEU B 1 106 ? -4.348 10.203 12.844 1 97.69 106 LEU B O 1
ATOM 1867 N N . PHE B 1 107 ? -3.805 10.734 10.766 1 97.56 107 PHE B N 1
ATOM 1868 C CA . PHE B 1 107 ? -2.742 9.75 10.617 1 97.56 107 PHE B CA 1
ATOM 1869 C C . PHE B 1 107 ? -1.584 10.312 9.805 1 97.56 107 PHE B C 1
ATOM 1871 O O . PHE B 1 107 ? -1.792 11.133 8.906 1 97.56 107 PHE B O 1
ATOM 1878 N N . THR B 1 108 ? -0.396 9.867 10.141 1 96.88 108 THR B N 1
ATOM 1879 C CA . THR B 1 108 ? 0.765 10.281 9.359 1 96.88 108 THR B CA 1
ATOM 1880 C C . THR B 1 108 ? 1.563 9.07 8.891 1 96.88 108 THR B C 1
ATOM 1882 O O . THR B 1 108 ? 2.451 9.195 8.047 1 96.88 108 THR B O 1
ATOM 1885 N N . ASP B 1 109 ? 1.277 7.926 9.484 1 97.25 109 ASP B N 1
ATOM 1886 C CA . ASP B 1 109 ? 1.888 6.652 9.117 1 97.25 109 ASP B CA 1
ATOM 1887 C C . ASP B 1 109 ? 0.828 5.633 8.703 1 97.25 109 ASP B C 1
ATOM 1889 O O . ASP B 1 109 ? -0.329 5.73 9.117 1 97.25 109 ASP B O 1
ATOM 1893 N N . PHE B 1 110 ? 1.281 4.73 7.949 1 97.81 110 PHE B N 1
ATOM 1894 C CA . PHE B 1 110 ? 0.294 3.834 7.363 1 97.81 110 PHE B CA 1
ATOM 1895 C C . PHE B 1 110 ? 0.825 2.406 7.305 1 97.81 110 PHE B C 1
ATOM 1897 O O . PHE B 1 110 ? 1.995 2.186 6.988 1 97.81 110 PHE B O 1
ATOM 1904 N N . GLU B 1 111 ? 0.02 1.492 7.598 1 97.19 111 GLU B N 1
ATOM 1905 C CA . GLU B 1 111 ? 0.217 0.059 7.398 1 97.19 111 GLU B CA 1
ATOM 1906 C C . GLU B 1 111 ? -0.885 -0.534 6.527 1 97.19 111 GLU B C 1
ATOM 1908 O O . GLU B 1 111 ? -2.062 -0.493 6.895 1 97.19 111 GLU B O 1
ATOM 1913 N N . ILE B 1 112 ? -0.5 -0.994 5.445 1 97.94 112 ILE B N 1
ATOM 1914 C CA . ILE B 1 112 ? -1.446 -1.527 4.469 1 97.94 112 ILE B CA 1
ATOM 1915 C C . ILE B 1 112 ? -1.342 -3.051 4.43 1 97.94 112 ILE B C 1
ATOM 1917 O O . ILE B 1 112 ? -0.244 -3.602 4.316 1 97.94 112 ILE B O 1
ATOM 1921 N N . LYS B 1 113 ? -2.451 -3.695 4.496 1 96.75 113 LYS B N 1
ATOM 1922 C CA . LYS B 1 1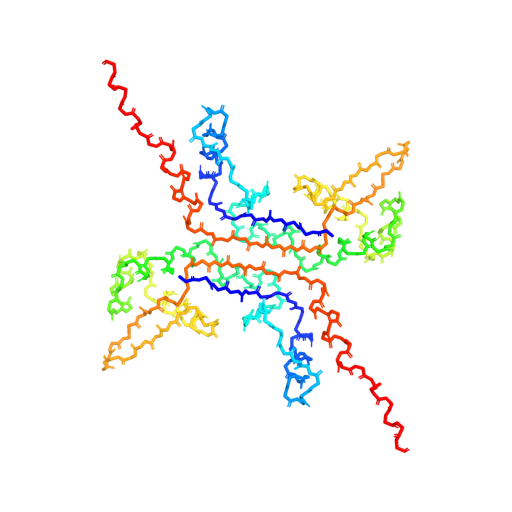13 ? -2.49 -5.156 4.5 1 96.75 113 LYS B CA 1
ATOM 1923 C C . LYS B 1 113 ? -3.307 -5.688 3.326 1 96.75 113 LYS B C 1
ATOM 1925 O O . LYS B 1 113 ? -4.457 -5.289 3.131 1 96.75 113 LYS B O 1
ATOM 1930 N N . ILE B 1 114 ? -2.73 -6.461 2.592 1 96.75 114 ILE B N 1
ATOM 1931 C CA . ILE B 1 114 ? -3.387 -7.27 1.573 1 96.75 114 ILE B CA 1
ATOM 1932 C C . ILE B 1 114 ? -3.297 -8.75 1.953 1 96.75 114 ILE B C 1
ATOM 1934 O O . ILE B 1 114 ? -2.275 -9.398 1.716 1 96.75 114 ILE B O 1
ATOM 1938 N N . GLU B 1 115 ? -4.344 -9.25 2.543 1 94.31 115 GLU B N 1
ATOM 1939 C CA . GLU B 1 115 ? -4.273 -10.578 3.148 1 94.31 115 GLU B CA 1
ATOM 1940 C C . GLU B 1 115 ? -5.398 -11.477 2.645 1 94.31 115 GLU B C 1
ATOM 1942 O O . GLU B 1 115 ? -6.57 -11.094 2.689 1 94.31 115 GLU B O 1
ATOM 1947 N N . GLN B 1 116 ? -5.027 -12.664 2.305 1 93.25 116 GLN B N 1
ATOM 1948 C CA . GLN B 1 116 ? -5.977 -13.648 1.794 1 93.25 116 GLN B CA 1
ATOM 1949 C C . GLN B 1 116 ? -6.918 -14.133 2.895 1 93.25 116 GLN B C 1
ATOM 1951 O O . GLN B 1 116 ? -8.07 -14.477 2.629 1 93.25 116 GLN B O 1
ATOM 1956 N N . GLU B 1 117 ? -6.398 -14.148 4.102 1 92.31 117 GLU B N 1
ATOM 1957 C CA . GLU B 1 117 ? -7.18 -14.656 5.227 1 92.31 117 GLU B CA 1
ATOM 1958 C C . GLU B 1 117 ? -8.453 -13.844 5.43 1 92.31 117 GLU B C 1
ATOM 1960 O O . GLU B 1 117 ? -9.516 -14.406 5.719 1 92.31 117 GLU B O 1
ATOM 1965 N N . ILE B 1 118 ? -8.383 -12.562 5.277 1 93.56 118 ILE B N 1
ATOM 1966 C CA . ILE B 1 118 ? -9.555 -11.711 5.465 1 93.56 118 ILE B CA 1
ATOM 1967 C C . ILE B 1 118 ? -10.586 -12 4.375 1 93.56 118 ILE B C 1
ATOM 1969 O O . ILE B 1 118 ? -11.781 -12.109 4.656 1 93.56 118 ILE B O 1
ATOM 1973 N N . VAL B 1 119 ? -10.117 -12.086 3.188 1 92.88 119 VAL B N 1
ATOM 1974 C CA . VAL B 1 119 ? -10.977 -12.398 2.053 1 92.88 119 VAL B CA 1
ATOM 1975 C C . VAL B 1 119 ? -11.719 -13.711 2.311 1 92.88 119 VAL B C 1
ATOM 1977 O O . VAL B 1 119 ? -12.938 -13.789 2.123 1 92.88 119 VAL B O 1
ATOM 1980 N N . GLU B 1 120 ? -10.984 -14.695 2.781 1 93.88 120 GLU B N 1
ATOM 1981 C CA . GLU B 1 120 ? -11.562 -16.016 3.045 1 93.88 120 GLU B CA 1
ATOM 1982 C C . GLU B 1 120 ? -12.617 -15.938 4.148 1 93.88 120 GLU B C 1
ATOM 1984 O O . GLU B 1 120 ? -13.664 -16.578 4.055 1 93.88 120 GLU B O 1
ATOM 1989 N N . ARG B 1 121 ? -12.336 -15.242 5.145 1 94.12 121 ARG B N 1
ATOM 1990 C CA . ARG B 1 121 ? -13.289 -15.094 6.238 1 94.12 121 ARG B CA 1
ATOM 1991 C C . ARG B 1 121 ? -14.562 -14.414 5.766 1 94.12 121 ARG B C 1
ATOM 1993 O O . ARG B 1 121 ? -15.664 -14.82 6.137 1 94.12 121 ARG B O 1
ATOM 2000 N N . VAL B 1 122 ? -14.414 -13.414 4.922 1 94.31 122 VAL B N 1
ATOM 2001 C CA . VAL B 1 122 ? -15.578 -12.719 4.395 1 94.31 122 VAL B CA 1
ATOM 2002 C C . VAL B 1 122 ? -16.406 -13.664 3.531 1 94.31 122 VAL B C 1
ATOM 2004 O O . VAL B 1 122 ? -17.625 -13.742 3.67 1 94.31 122 VAL B O 1
ATOM 2007 N N . MET B 1 123 ? -15.734 -14.375 2.693 1 93.06 123 MET B N 1
ATOM 2008 C CA . MET B 1 123 ? -16.422 -15.289 1.784 1 93.06 123 MET B CA 1
ATOM 2009 C C . MET B 1 123 ? -17.125 -16.391 2.557 1 93.06 123 MET B C 1
ATOM 2011 O O . MET B 1 123 ? -18.219 -16.828 2.178 1 93.06 123 MET B O 1
ATOM 2015 N N . SER B 1 124 ? -16.5 -16.891 3.621 1 92.38 124 SER B N 1
ATOM 2016 C CA . SER B 1 124 ? -17.094 -17.953 4.43 1 92.38 124 SER B CA 1
ATOM 2017 C C . SER B 1 124 ? -18.312 -17.453 5.195 1 92.38 124 SER B C 1
ATOM 2019 O O . SER B 1 124 ? -19.203 -18.234 5.535 1 92.38 124 SER B O 1
ATOM 2021 N N . SER B 1 125 ? -18.312 -16.219 5.445 1 87.56 125 SER B N 1
ATOM 2022 C CA . SER B 1 125 ? -19.422 -15.641 6.191 1 87.56 125 SER B CA 1
ATOM 2023 C C . SER B 1 125 ? -20.656 -15.453 5.305 1 87.56 125 SER B C 1
ATOM 2025 O O . SER B 1 125 ? -21.766 -15.328 5.801 1 87.56 125 SER B O 1
ATOM 2027 N N . CYS B 1 126 ? -20.5 -15.219 3.971 1 80.69 126 CYS B N 1
ATOM 2028 C CA . CYS B 1 126 ? -21.594 -15.008 3.039 1 80.69 126 CYS B CA 1
ATOM 2029 C C . CYS B 1 126 ? -22.234 -16.328 2.645 1 80.69 126 CYS B C 1
ATOM 2031 O O . CYS B 1 126 ? -23.375 -16.359 2.15 1 80.69 126 CYS B O 1
ATOM 2033 N N . GLY B 1 127 ? -21.656 -17.5 2.582 1 65.25 127 GLY B N 1
ATOM 2034 C CA . GLY B 1 127 ? -22.219 -18.797 2.26 1 65.25 127 GLY B CA 1
ATOM 2035 C C . GLY B 1 127 ? -23.344 -19.219 3.201 1 65.25 127 GLY B C 1
ATOM 2036 O O . GLY B 1 127 ? -23.484 -18.641 4.281 1 65.25 127 GLY B O 1
ATOM 2037 N N . THR B 1 128 ? -24.297 -20.375 2.641 1 55 128 THR B N 1
ATOM 2038 C CA . THR B 1 128 ? -25.547 -21 3.014 1 55 128 THR B CA 1
ATOM 2039 C C . THR B 1 128 ? -25.469 -21.578 4.43 1 55 128 THR B C 1
ATOM 2041 O O . THR B 1 128 ? -24.734 -22.516 4.684 1 55 128 THR B O 1
ATOM 2044 N N . LYS B 1 129 ? -25.484 -20.984 5.383 1 45.56 129 LYS B N 1
ATOM 2045 C CA . LYS B 1 129 ? -25.984 -21.734 6.531 1 45.56 129 LYS B CA 1
ATOM 2046 C C . LYS B 1 129 ? -27.25 -22.516 6.172 1 45.56 129 LYS B C 1
ATOM 2048 O O . LYS B 1 129 ? -28.234 -21.938 5.727 1 45.56 129 LYS B O 1
ATOM 2053 N N . ASN B 1 130 ? -27.219 -23.75 5.738 1 38.88 130 ASN B N 1
ATOM 2054 C CA . ASN B 1 130 ? -28.312 -24.719 5.793 1 38.88 130 ASN B CA 1
ATOM 2055 C C . ASN B 1 130 ? -29.125 -24.547 7.074 1 38.88 130 ASN B C 1
ATOM 2057 O O . ASN B 1 130 ? -28.594 -24.703 8.18 1 38.88 130 ASN B O 1
ATOM 2061 N N . ILE B 1 131 ? -30.109 -23.844 7.168 1 35.75 131 ILE B N 1
ATOM 2062 C CA . ILE B 1 131 ? -31.188 -23.859 8.156 1 35.75 131 ILE B CA 1
ATOM 2063 C C . ILE B 1 131 ? -31.656 -25.297 8.359 1 35.75 131 ILE B C 1
ATOM 2065 O O . ILE B 1 131 ? -32.25 -25.891 7.449 1 35.75 131 ILE B O 1
ATOM 2069 N N . ALA B 1 132 ? -31.031 -26.297 9.031 1 30.16 132 ALA B N 1
ATOM 2070 C CA . ALA B 1 132 ? -31.75 -27.422 9.641 1 30.16 132 ALA B CA 1
ATOM 2071 C C . ALA B 1 132 ? -32.906 -26.938 10.516 1 30.16 132 ALA B C 1
ATOM 2073 O O . ALA B 1 132 ? -32.75 -26.797 11.734 1 30.16 132 ALA B O 1
ATOM 2074 N N . ALA B 1 133 ? -33.844 -26.141 10.102 1 19.16 133 ALA B N 1
ATOM 2075 C CA . ALA B 1 133 ? -35.125 -26.328 10.789 1 19.16 133 ALA B CA 1
ATOM 2076 C C . ALA B 1 133 ? -35.938 -27.453 10.172 1 19.16 133 ALA B C 1
ATOM 2078 O O . ALA B 1 133 ? -35.906 -27.641 8.953 1 19.16 133 ALA B O 1
#

Nearest PDB structures (foldseek):
  3cuo-assembly2_C  TM=7.155E-01  e=1.560E-03  unclassified
  6cda-assembly1_A-2  TM=6.343E-01  e=2.585E-03  Staphylococcus aureus
  3f72-assembly1_B  TM=5.709E-01  e=1.138E-03  Staphylococcus aureus
  1r23-assembly1_A  TM=5.843E-01  e=1.770E-03  Synechococcus elongatus PCC 7942 = FACHB-805
  4omz-assembly2_C  TM=5.866E-01  e=1.334E-02  Sinorhizobium fredii

Sequence (266 aa):
MKALIGVMNEELIRKRTLAIVKGEYVVQPGEPKIWFTSMIALAQVLSSDNIVLLRLINEQKPETIVELAKLSGRQPSNLSATLKTLNRHGFVALEKNGRNVKPKALFTDFEIKIEQEIVERVMSSCGTKNIAAMKALIGVMNEELIRKRTLAIVKGEYVVQPGEPKIWFTSMIALAQVLSSDNIVLLRLINEQKPETIVELAKLSGRQPSNLSATLKTLNRHGFVALEKNGRNVKPKALFTDFEIKIEQEIVERVMSSCGTKNIAA

Foldseek 3Di:
DEAEEEEAAPVLVVLQVVLVVVVLDDDDPPDHPFYDRDPVRVCVLVPPLNLVLLVCCAVVQDAALVRSCVVSVHDSVVSVVSQVSCVVRPQWDWDDDPPGTGIHGPHNHYDYDYDVVSSVSSVVSNDDPPPPD/DEAEEEEAAPVLVVLQVVLVVVVLDDDDPPDHPFYDRDPVRVCVLVPPLNLVLLVCCAVVQDAALVRSCVVSVHDSVVSVVSQVSCVVRPQWDWDDDPPGTGIHGPHNHYDYDYDVVSSVSSVVSNDDPPPPD

InterPro domains:
  IPR036388 Winged helix-like DNA-binding domain superfamily [G3DSA:1.10.10.10] (36-126)
  IPR036390 Winged helix DNA-binding domain superfamily [SSF46785] (28-101)
  IPR057524 Csa3, HTH domain [PF25212] (45-112)